Protein AF-A0A3G3GKX0-F1 (afdb_monomer_lite)

pLDDT: mean 89.14, std 11.7, range [47.88, 98.19]

Sequence (219 aa):
MKQIILSIFTILFITSCIGTKRFTGFVDPKFQYKQISQTRDNITIDLTGLENTNGTIKSTKVKSQFVPAILYWQWNNTIKCEVNPTIVGQSFEEYFLQYSDSLSVQDKLQGRKIELKVEKIPSSFVYTHRGNSIIFIIAYTVNELEAIFPQEQDIVVSYKLTQDGSVLKEGKLTASNKSQPLKNVWKSTKKFTWLYIDQFKQKNKTMTKEIVEKLITEI

Secondary structure (DSSP, 8-state):
-HHHHHHHHHHHGGG-S--HHHHHHHHHHHH--------BTTEEEE-TTS---SSSEEEEEEEEEEEE-SSEEEEEEEEEEEE-HHHHHHHHHHHHHHHHHHTTHHHHHTT-EEEEEEEE---EEEEEEEEEEEE-SS-EEEEEEEEEEEP---EEEEEEEEETTEEEEEEEEEE-----PEEPSSS-HHHHHHHHHHHHHHHHHHHHHHHHHHHHHH-

Radius of gyration: 23.39 Å; chains: 1; bounding box: 59×28×76 Å

Structure (mmCIF, N/CA/C/O backbone):
data_AF-A0A3G3GKX0-F1
#
_entry.id   AF-A0A3G3GKX0-F1
#
loop_
_atom_site.group_PDB
_atom_site.id
_atom_site.type_symbol
_atom_site.label_atom_id
_atom_site.label_alt_id
_atom_site.label_comp_id
_atom_site.label_asym_id
_atom_site.label_entity_id
_atom_site.label_seq_id
_atom_site.pdbx_PDB_ins_code
_atom_site.Cartn_x
_atom_site.Cartn_y
_atom_site.Cartn_z
_atom_site.occupancy
_atom_site.B_iso_or_equiv
_atom_site.auth_seq_id
_atom_site.auth_comp_id
_atom_site.auth_asym_id
_atom_site.auth_atom_id
_atom_site.pdbx_PDB_model_num
ATOM 1 N N . MET A 1 1 ? 35.529 11.719 -39.223 1.00 51.44 1 MET A N 1
ATOM 2 C CA . MET A 1 1 ? 34.307 10.887 -39.374 1.00 51.44 1 MET A CA 1
ATOM 3 C C . MET A 1 1 ? 34.234 9.704 -38.403 1.00 51.44 1 MET A C 1
ATOM 5 O O . MET A 1 1 ? 33.223 9.600 -37.727 1.00 51.44 1 MET A O 1
ATOM 9 N N . LYS A 1 2 ? 35.274 8.861 -38.247 1.00 53.78 2 LYS A N 1
ATOM 10 C CA . LYS A 1 2 ? 35.254 7.721 -37.293 1.00 53.78 2 LYS A CA 1
ATOM 11 C C . LYS A 1 2 ? 34.955 8.103 -35.829 1.00 53.78 2 LYS A C 1
ATOM 13 O O . LYS A 1 2 ? 34.223 7.383 -35.165 1.00 53.78 2 LYS A O 1
ATOM 18 N N . GLN A 1 3 ? 35.455 9.244 -35.341 1.00 57.38 3 GLN A N 1
ATOM 19 C CA . GLN A 1 3 ? 35.204 9.687 -33.958 1.00 57.38 3 GLN A CA 1
ATOM 20 C C . GLN A 1 3 ? 33.768 10.186 -33.715 1.00 57.38 3 GLN A C 1
ATOM 22 O O . GLN A 1 3 ? 33.226 9.944 -32.647 1.00 57.38 3 GLN A O 1
ATOM 27 N N . ILE A 1 4 ? 33.116 10.792 -34.716 1.00 63.09 4 ILE A N 1
ATOM 28 C CA . ILE A 1 4 ? 31.717 11.252 -34.605 1.00 63.09 4 ILE A CA 1
ATOM 29 C C . ILE A 1 4 ? 30.762 10.049 -34.551 1.00 63.09 4 ILE A C 1
ATOM 31 O O . ILE A 1 4 ? 29.839 10.030 -33.743 1.00 63.09 4 ILE A O 1
ATOM 35 N N . ILE A 1 5 ? 31.026 9.012 -35.355 1.00 62.53 5 ILE A N 1
ATOM 36 C CA . ILE A 1 5 ? 30.260 7.756 -35.333 1.00 62.53 5 ILE A CA 1
ATOM 37 C C . ILE A 1 5 ? 30.415 7.056 -33.976 1.00 62.53 5 ILE A C 1
ATOM 39 O O . ILE A 1 5 ? 29.422 6.589 -33.424 1.00 62.53 5 ILE A O 1
ATOM 43 N N . LEU A 1 6 ? 31.630 7.047 -33.407 1.00 58.06 6 LEU A N 1
ATOM 44 C CA . LEU A 1 6 ? 31.885 6.484 -32.080 1.00 58.06 6 LEU A CA 1
ATOM 45 C C . LEU A 1 6 ? 31.079 7.224 -30.997 1.00 58.06 6 LEU A C 1
ATOM 47 O O . LEU A 1 6 ? 30.408 6.575 -30.206 1.00 58.06 6 LEU A O 1
ATOM 51 N N . SER A 1 7 ? 31.069 8.563 -31.005 1.00 60.62 7 SER A N 1
ATOM 52 C CA . SER A 1 7 ? 30.309 9.372 -30.039 1.00 60.62 7 SER A CA 1
ATOM 53 C C . SER A 1 7 ? 28.788 9.207 -30.162 1.00 60.62 7 SER A C 1
ATOM 55 O O . SER A 1 7 ? 28.099 9.170 -29.145 1.00 60.62 7 SER A O 1
ATOM 57 N N . ILE A 1 8 ? 28.254 9.065 -31.381 1.00 58.88 8 ILE A N 1
ATOM 58 C CA . ILE A 1 8 ? 26.818 8.824 -31.616 1.00 58.88 8 ILE A CA 1
ATOM 59 C C . ILE A 1 8 ? 26.406 7.432 -31.112 1.00 58.88 8 ILE A C 1
ATOM 61 O O . ILE A 1 8 ? 25.350 7.293 -30.493 1.00 58.88 8 ILE A O 1
ATOM 65 N N . PHE A 1 9 ? 27.254 6.415 -31.306 1.00 56.84 9 PHE A N 1
ATOM 66 C CA . PHE A 1 9 ? 26.997 5.061 -30.810 1.00 56.84 9 PHE A CA 1
ATOM 67 C C . PHE A 1 9 ? 26.959 5.019 -29.275 1.00 56.84 9 PHE A C 1
ATOM 69 O O . PHE A 1 9 ? 26.069 4.393 -28.704 1.00 56.84 9 PHE A O 1
ATOM 76 N N . THR A 1 10 ? 27.848 5.750 -28.589 1.00 57.50 10 THR A N 1
ATOM 77 C CA . THR A 1 10 ? 27.860 5.799 -27.117 1.00 57.50 10 THR A CA 1
ATOM 78 C C . THR A 1 10 ? 26.615 6.469 -26.534 1.00 57.50 10 THR A C 1
ATOM 80 O O . THR A 1 10 ? 26.143 6.034 -25.490 1.00 57.50 10 THR A O 1
ATOM 83 N N . ILE A 1 11 ? 26.046 7.486 -27.199 1.00 56.78 11 ILE A N 1
ATOM 84 C CA . ILE A 1 11 ? 24.842 8.202 -26.725 1.00 56.78 11 ILE A CA 1
ATOM 85 C C . ILE A 1 11 ? 23.577 7.339 -26.865 1.00 56.78 11 ILE A C 1
ATOM 87 O O . ILE A 1 11 ? 22.701 7.387 -25.999 1.00 56.78 11 ILE A O 1
ATOM 91 N N . LEU A 1 12 ? 23.493 6.498 -27.902 1.00 52.62 12 LEU A N 1
ATOM 92 C CA . LEU A 1 12 ? 22.341 5.615 -28.126 1.00 52.62 12 LEU A CA 1
ATOM 93 C C . LEU A 1 12 ? 22.180 4.556 -27.018 1.00 52.62 12 LEU A C 1
ATOM 95 O O . LEU A 1 12 ? 21.050 4.229 -26.649 1.00 52.62 12 LEU A O 1
ATOM 99 N N . PHE A 1 13 ? 23.276 4.094 -26.404 1.00 49.75 13 PHE A N 1
ATOM 100 C CA . PHE A 1 13 ? 23.229 3.086 -25.334 1.00 49.75 13 PHE A CA 1
ATOM 101 C C . PHE A 1 13 ? 22.842 3.618 -23.943 1.00 49.75 13 PHE A C 1
ATOM 103 O O . PHE A 1 13 ? 22.533 2.817 -23.062 1.00 49.75 13 PHE A O 1
ATOM 110 N N . ILE A 1 14 ? 22.790 4.939 -23.721 1.00 47.88 14 ILE A N 1
ATOM 111 C CA . ILE A 1 14 ? 22.466 5.526 -22.398 1.00 47.88 14 ILE A CA 1
ATOM 112 C C . ILE A 1 14 ? 20.942 5.649 -22.181 1.00 47.88 14 ILE A C 1
ATOM 114 O O . ILE A 1 14 ? 20.476 6.055 -21.118 1.00 47.88 14 ILE A O 1
ATOM 118 N N . THR A 1 15 ? 20.121 5.295 -23.173 1.00 49.72 15 THR A N 1
ATOM 119 C CA . THR A 1 15 ? 18.675 5.579 -23.144 1.00 49.72 15 THR A CA 1
ATOM 120 C C . THR A 1 15 ? 17.801 4.516 -22.468 1.00 49.72 15 THR A C 1
ATOM 122 O O . THR A 1 15 ? 16.594 4.729 -22.349 1.00 49.72 15 THR A O 1
ATOM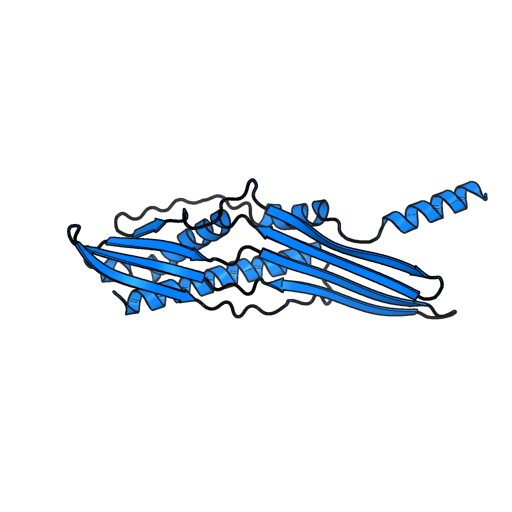 125 N N . SER A 1 16 ? 18.338 3.391 -21.991 1.00 53.66 16 SER A N 1
ATOM 126 C CA . SER A 1 16 ? 17.499 2.231 -21.656 1.00 53.66 16 SER A CA 1
ATOM 127 C C . SER A 1 16 ? 17.394 1.924 -20.154 1.00 53.66 16 SER A C 1
ATOM 129 O O . SER A 1 16 ? 18.379 1.805 -19.434 1.00 53.66 16 SER A O 1
ATOM 131 N N . CYS A 1 17 ? 16.148 1.726 -19.715 1.00 66.62 17 CYS A N 1
ATOM 132 C CA . CYS A 1 17 ? 15.668 1.402 -18.366 1.00 66.62 17 CYS A CA 1
ATOM 133 C C . CYS A 1 17 ? 15.479 2.580 -17.398 1.00 66.62 17 CYS A C 1
ATOM 135 O O . CYS A 1 17 ? 16.365 3.382 -17.104 1.00 66.62 17 CYS A O 1
ATOM 137 N N . ILE A 1 18 ? 14.276 2.635 -16.822 1.00 82.31 18 ILE A N 1
ATOM 138 C CA . ILE A 1 18 ? 13.962 3.536 -15.720 1.00 82.31 18 ILE A CA 1
ATOM 139 C C . ILE A 1 18 ? 14.805 3.178 -14.489 1.00 82.31 18 ILE A C 1
ATOM 141 O O . ILE A 1 18 ? 14.750 2.063 -13.980 1.00 82.31 18 ILE A O 1
ATOM 145 N N . GLY A 1 19 ? 15.616 4.122 -14.014 1.00 87.25 19 GLY A N 1
ATOM 146 C CA . GLY A 1 19 ? 16.379 3.959 -12.776 1.00 87.25 19 GLY A CA 1
ATOM 147 C C . GLY A 1 19 ? 15.520 4.179 -11.528 1.00 87.25 19 GLY A C 1
ATOM 148 O O . GLY A 1 19 ? 14.505 4.875 -11.579 1.00 87.25 19 GLY A O 1
ATOM 149 N N . THR A 1 20 ? 15.971 3.664 -10.382 1.00 91.56 20 THR A N 1
ATOM 150 C CA . THR A 1 20 ? 15.281 3.803 -9.084 1.00 91.56 20 THR A CA 1
ATOM 151 C C . THR A 1 20 ? 15.027 5.259 -8.701 1.00 91.56 20 THR A C 1
ATOM 153 O O . THR A 1 20 ? 13.922 5.581 -8.291 1.00 91.56 20 THR A O 1
ATOM 156 N N . LYS A 1 21 ? 15.994 6.166 -8.916 1.00 90.69 21 LYS A N 1
ATOM 157 C CA . LYS A 1 21 ? 15.827 7.611 -8.650 1.00 90.69 21 LYS A CA 1
ATOM 158 C C . LYS A 1 21 ? 14.677 8.223 -9.455 1.00 90.69 21 LYS A C 1
ATOM 160 O O . LYS A 1 21 ? 13.853 8.950 -8.910 1.00 90.69 21 LYS A O 1
ATOM 165 N N . ARG A 1 22 ? 14.606 7.906 -10.753 1.00 91.19 22 ARG A N 1
ATOM 166 C CA . ARG A 1 22 ? 13.544 8.398 -11.641 1.00 91.19 22 ARG A CA 1
ATOM 167 C C . ARG A 1 22 ? 12.193 7.799 -11.260 1.00 91.19 22 ARG A C 1
ATOM 169 O O . ARG A 1 22 ? 11.203 8.520 -11.267 1.00 91.19 22 ARG A O 1
ATOM 176 N N . PHE A 1 23 ? 12.170 6.516 -10.896 1.00 92.62 23 PHE A N 1
ATOM 177 C CA . PHE A 1 23 ? 10.967 5.845 -10.411 1.00 92.62 23 PHE A CA 1
ATOM 178 C C . PHE A 1 23 ? 10.459 6.471 -9.104 1.00 92.62 23 PHE A C 1
ATOM 180 O O . PHE A 1 23 ? 9.306 6.885 -9.051 1.00 92.62 23 PHE A O 1
ATOM 187 N N . THR A 1 24 ? 11.324 6.671 -8.101 1.00 93.25 24 THR A N 1
ATOM 188 C CA . THR A 1 24 ? 10.978 7.391 -6.862 1.00 93.25 24 THR A CA 1
ATOM 189 C C . THR A 1 24 ? 10.414 8.777 -7.162 1.00 93.25 24 THR A C 1
ATOM 191 O O . THR A 1 24 ? 9.376 9.127 -6.620 1.00 93.25 24 THR A O 1
ATOM 194 N N . GLY A 1 25 ? 11.013 9.535 -8.089 1.00 92.19 25 GLY A N 1
ATOM 195 C CA . GLY A 1 25 ? 10.498 10.851 -8.488 1.00 92.19 25 GLY A CA 1
ATOM 196 C C . GLY A 1 25 ? 9.098 10.832 -9.120 1.00 92.19 25 GLY A C 1
ATOM 197 O O . GLY A 1 25 ? 8.441 11.868 -9.187 1.00 92.19 25 GLY A O 1
ATOM 198 N N . PHE A 1 26 ? 8.611 9.677 -9.589 1.00 92.06 26 PHE A N 1
ATOM 199 C CA . PHE A 1 26 ? 7.227 9.522 -10.047 1.00 92.06 26 PHE A CA 1
ATOM 200 C C . PHE A 1 26 ? 6.271 9.188 -8.906 1.00 92.06 26 PHE A C 1
ATOM 202 O O . PHE A 1 26 ? 5.126 9.640 -8.933 1.00 92.06 26 PHE A O 1
ATOM 209 N N . VAL A 1 27 ? 6.729 8.386 -7.945 1.00 94.19 27 VAL A N 1
ATOM 210 C CA . VAL A 1 27 ? 5.919 7.880 -6.833 1.00 94.19 27 VAL A CA 1
ATOM 211 C C . VAL A 1 27 ? 5.783 8.935 -5.736 1.00 94.19 27 VAL A C 1
ATOM 213 O O . VAL A 1 27 ? 4.675 9.183 -5.273 1.00 94.19 27 VAL A O 1
ATOM 216 N N . ASP A 1 28 ? 6.880 9.600 -5.373 1.00 93.12 28 ASP A N 1
ATOM 217 C CA . ASP A 1 28 ? 6.962 10.506 -4.222 1.00 93.12 28 ASP A CA 1
ATOM 218 C C . ASP A 1 28 ? 5.893 11.603 -4.201 1.00 93.12 28 ASP A C 1
ATOM 220 O O . ASP A 1 28 ? 5.113 11.652 -3.245 1.00 93.12 28 ASP A O 1
ATOM 224 N N . PRO A 1 29 ? 5.687 12.367 -5.290 1.00 91.75 29 PRO A N 1
ATOM 225 C CA . PRO A 1 29 ? 4.675 13.420 -5.302 1.00 91.75 29 PRO A CA 1
ATOM 226 C C . PRO A 1 29 ? 3.240 12.908 -5.118 1.00 91.75 29 PRO A C 1
ATOM 228 O O . PRO A 1 29 ? 2.354 13.675 -4.759 1.00 91.75 29 PRO A O 1
ATOM 231 N N . LYS A 1 30 ? 2.976 11.620 -5.382 1.00 91.56 30 LYS A N 1
ATOM 232 C CA . LYS A 1 30 ? 1.640 11.030 -5.221 1.00 91.56 30 LYS A CA 1
ATOM 233 C C . LYS A 1 30 ? 1.359 10.595 -3.783 1.00 91.56 30 LYS A C 1
ATOM 235 O O . LYS A 1 30 ? 0.195 10.344 -3.480 1.00 91.56 30 LYS A O 1
ATOM 240 N N . PHE A 1 31 ? 2.361 10.528 -2.908 1.00 88.19 31 PHE A N 1
ATOM 241 C CA . PHE A 1 31 ? 2.202 10.196 -1.484 1.00 88.19 31 PHE A CA 1
ATOM 242 C C . PHE A 1 31 ? 2.430 11.383 -0.543 1.00 88.19 31 PHE A C 1
ATOM 244 O O . PHE A 1 31 ? 2.134 11.272 0.641 1.00 88.19 31 PHE A O 1
ATOM 251 N N . GLN A 1 32 ? 2.871 12.532 -1.059 1.00 79.00 32 GLN A N 1
ATOM 252 C CA . GLN A 1 32 ? 2.876 13.785 -0.307 1.00 79.00 32 GLN A CA 1
ATOM 253 C C . GLN A 1 32 ? 1.441 14.316 -0.171 1.00 79.00 32 GLN A C 1
ATOM 255 O O . GLN A 1 32 ? 0.953 15.065 -1.015 1.00 79.00 32 GLN A O 1
ATOM 260 N N . TYR A 1 33 ? 0.730 13.873 0.865 1.00 65.75 33 TYR A N 1
ATOM 261 C CA . TYR A 1 33 ? -0.585 14.398 1.225 1.00 65.75 33 TYR A CA 1
ATOM 262 C C . TYR A 1 33 ? -0.462 15.338 2.425 1.00 65.75 33 TYR A C 1
ATOM 264 O O . TYR A 1 33 ? 0.341 15.104 3.328 1.00 65.75 33 TYR A O 1
ATOM 272 N N . LYS A 1 34 ? -1.249 16.417 2.432 1.00 58.69 34 LYS A N 1
ATOM 273 C CA . LYS A 1 34 ? -1.326 17.332 3.571 1.00 58.69 34 LYS A CA 1
ATOM 274 C C . LYS A 1 34 ? -2.310 16.738 4.574 1.00 58.69 34 LYS A C 1
ATOM 276 O O . LYS A 1 34 ? -3.499 16.660 4.286 1.00 58.69 34 LYS A O 1
ATOM 281 N N . GLN A 1 35 ? -1.795 16.291 5.713 1.00 61.94 35 GLN A N 1
ATOM 282 C CA . GLN A 1 35 ? -2.589 15.656 6.758 1.00 61.94 35 GLN A CA 1
ATOM 283 C C . GLN A 1 35 ? -3.636 16.632 7.312 1.00 61.94 35 GLN A C 1
ATOM 285 O O . GLN A 1 35 ? -3.315 17.776 7.644 1.00 61.94 35 GLN A O 1
ATOM 290 N N . ILE A 1 36 ? -4.876 16.163 7.439 1.00 59.84 36 ILE A N 1
ATOM 291 C CA . ILE A 1 36 ? -5.902 16.798 8.264 1.00 59.84 36 ILE A CA 1
ATOM 292 C C . ILE A 1 36 ? -6.051 15.883 9.474 1.00 59.84 36 ILE A C 1
ATOM 294 O O . ILE A 1 36 ? -6.613 14.799 9.365 1.00 59.84 36 ILE A O 1
ATOM 298 N N . SER A 1 37 ? -5.472 16.274 10.609 1.00 58.09 37 SER A N 1
ATOM 299 C CA . SER A 1 37 ? -5.660 15.519 11.847 1.00 58.09 37 SER A CA 1
ATOM 300 C C . SER A 1 37 ? -7.084 15.754 12.338 1.00 58.09 37 SER A C 1
ATOM 302 O O . SER A 1 37 ? -7.442 16.880 12.685 1.00 58.09 37 SER A O 1
ATOM 304 N N . GLN A 1 38 ? -7.905 14.709 12.313 1.00 67.00 38 GLN A N 1
ATOM 305 C CA . GLN A 1 38 ? -9.197 14.689 12.981 1.00 67.00 38 GLN A CA 1
ATOM 306 C C . GLN A 1 38 ? -9.059 13.776 14.192 1.00 67.00 38 GLN A C 1
ATOM 308 O O . GLN A 1 38 ? -8.827 12.584 14.048 1.00 67.00 38 GLN A O 1
ATOM 313 N N . THR A 1 39 ? -9.178 14.333 15.390 1.00 71.19 39 THR A N 1
ATOM 314 C CA . THR A 1 39 ? -9.174 13.554 16.630 1.00 71.19 39 THR A CA 1
ATOM 315 C C . THR A 1 39 ? -10.607 13.356 17.112 1.00 71.19 39 THR A C 1
ATOM 317 O O . THR A 1 39 ? -11.432 14.265 17.009 1.00 71.19 39 THR A O 1
ATOM 320 N N . ARG A 1 40 ? -10.914 12.172 17.648 1.00 78.38 40 ARG A N 1
ATOM 321 C CA . ARG A 1 40 ? -12.206 11.850 18.268 1.00 78.38 40 ARG A CA 1
ATOM 322 C C . ARG A 1 40 ? -11.954 11.318 19.675 1.00 78.38 40 ARG A C 1
ATOM 324 O O . ARG A 1 40 ? -11.147 10.413 19.843 1.00 78.38 40 ARG A O 1
ATOM 331 N N . ASP A 1 41 ? -12.688 11.816 20.664 1.00 79.75 41 ASP A N 1
ATOM 332 C CA . ASP A 1 41 ? -12.433 11.486 22.078 1.00 79.75 41 ASP A CA 1
ATOM 333 C C . ASP A 1 41 ? -12.653 10.000 22.427 1.00 79.75 41 ASP A C 1
ATOM 335 O O . ASP A 1 41 ? -12.086 9.493 23.396 1.00 79.75 41 ASP A O 1
ATOM 339 N N . ASN A 1 42 ? -13.449 9.285 21.621 1.00 87.56 42 ASN A N 1
ATOM 340 C CA . ASN A 1 42 ? -13.835 7.891 21.867 1.00 87.56 42 ASN A CA 1
ATOM 341 C C . ASN A 1 42 ? -13.159 6.877 20.929 1.00 87.56 42 ASN A C 1
ATOM 343 O O . ASN A 1 42 ? -13.396 5.680 21.080 1.00 87.56 42 ASN A O 1
ATOM 347 N N . ILE A 1 43 ? -12.350 7.326 19.963 1.00 92.44 43 ILE A N 1
ATOM 348 C CA . ILE A 1 43 ? -11.669 6.458 18.992 1.00 92.44 43 ILE A CA 1
ATOM 349 C C . ILE A 1 43 ? -10.194 6.840 18.965 1.00 92.44 43 ILE A C 1
ATOM 351 O O . ILE A 1 43 ? -9.844 7.957 18.597 1.00 92.44 43 ILE A O 1
ATOM 355 N N . THR A 1 44 ? -9.323 5.905 19.323 1.00 93.19 44 THR A N 1
ATOM 356 C CA . THR A 1 44 ? -7.870 6.090 19.267 1.00 93.19 44 THR A CA 1
ATOM 357 C C . THR A 1 44 ? -7.263 5.080 18.307 1.00 93.19 44 THR A C 1
ATOM 359 O O . THR A 1 44 ? -7.565 3.892 18.395 1.00 93.19 44 THR A O 1
ATOM 362 N N . ILE A 1 45 ? -6.411 5.544 17.391 1.00 94.12 45 ILE A N 1
ATOM 363 C CA . ILE A 1 45 ? -5.734 4.692 16.411 1.00 94.12 45 ILE A CA 1
ATOM 364 C C . ILE A 1 45 ? -4.227 4.757 16.650 1.00 94.12 45 ILE A C 1
ATOM 366 O O . ILE A 1 45 ? -3.593 5.797 16.508 1.00 94.12 45 ILE A O 1
ATOM 370 N N . ASP A 1 46 ? -3.660 3.620 17.028 1.00 93.56 46 ASP A N 1
ATOM 371 C CA . ASP A 1 46 ? -2.243 3.403 17.254 1.00 93.56 46 ASP A CA 1
ATOM 372 C C . ASP A 1 46 ? -1.576 2.853 15.984 1.00 93.56 46 ASP A C 1
ATOM 374 O O . ASP A 1 46 ? -1.878 1.752 15.504 1.00 93.56 46 ASP A O 1
ATOM 378 N N . LEU A 1 47 ? -0.635 3.636 15.456 1.00 92.50 47 LEU A N 1
ATOM 379 C CA . LEU A 1 47 ? 0.195 3.292 14.302 1.00 92.50 47 LEU A CA 1
ATOM 380 C C . LEU A 1 47 ? 1.609 2.835 14.699 1.00 92.50 47 LEU A C 1
ATOM 382 O O . LEU A 1 47 ? 2.401 2.504 13.822 1.00 92.50 47 LEU A O 1
ATOM 386 N N . THR A 1 48 ? 1.950 2.782 15.992 1.00 89.62 48 THR A N 1
ATOM 387 C CA . THR A 1 48 ? 3.295 2.394 16.469 1.00 89.62 48 THR A CA 1
ATOM 388 C C . THR A 1 48 ? 3.659 0.943 16.153 1.00 89.62 48 THR A C 1
ATOM 390 O O . THR A 1 48 ? 4.833 0.584 16.170 1.00 89.62 48 THR A O 1
ATOM 393 N N . GLY A 1 49 ? 2.666 0.105 15.834 1.00 83.12 49 GLY A N 1
ATOM 394 C CA . GLY A 1 49 ? 2.876 -1.254 15.335 1.00 83.12 49 GLY A CA 1
ATOM 395 C C . GLY A 1 49 ? 3.473 -1.322 13.926 1.00 83.12 49 GLY A C 1
ATOM 396 O O . GLY A 1 49 ? 3.910 -2.394 13.509 1.00 83.12 49 GLY A O 1
ATOM 397 N N . LEU A 1 50 ? 3.503 -0.205 13.196 1.00 89.81 50 LEU A N 1
ATOM 398 C CA . LEU A 1 50 ? 4.040 -0.124 11.845 1.00 89.81 50 LEU A CA 1
ATOM 399 C C . LEU A 1 50 ? 5.526 0.253 11.863 1.00 89.81 50 LEU A C 1
ATOM 401 O O . LEU A 1 50 ? 5.956 1.143 12.595 1.00 89.81 50 LEU A O 1
ATOM 405 N N . GLU A 1 51 ? 6.318 -0.408 11.018 1.00 85.62 51 GLU A N 1
ATOM 406 C CA . GLU A 1 51 ? 7.740 -0.095 10.874 1.00 85.62 51 GLU A CA 1
ATOM 407 C C . GLU A 1 51 ? 7.911 1.318 10.302 1.00 85.62 51 GLU A C 1
ATOM 409 O O . GLU A 1 51 ? 7.523 1.596 9.165 1.00 85.62 51 GLU A O 1
ATOM 414 N N . ASN A 1 52 ? 8.500 2.219 11.086 1.00 79.88 52 ASN A N 1
ATOM 415 C CA . ASN A 1 52 ? 8.783 3.570 10.628 1.00 79.88 52 ASN A CA 1
ATOM 416 C C . ASN A 1 52 ? 10.134 3.611 9.905 1.00 79.88 52 ASN A C 1
ATOM 418 O O . ASN A 1 52 ? 11.195 3.496 10.518 1.00 79.88 52 ASN A O 1
ATOM 422 N N . THR A 1 53 ? 10.097 3.788 8.588 1.00 79.19 53 THR A N 1
ATOM 423 C CA . THR A 1 53 ? 11.301 3.877 7.757 1.00 79.19 53 THR A CA 1
ATOM 424 C C . THR A 1 53 ? 11.747 5.325 7.564 1.00 79.19 53 THR A C 1
ATOM 426 O O . THR A 1 53 ? 10.923 6.210 7.347 1.00 79.19 53 THR A O 1
ATOM 429 N N . ASN A 1 54 ? 13.059 5.578 7.529 1.00 74.25 54 ASN A N 1
ATOM 430 C CA . ASN A 1 54 ? 13.586 6.902 7.185 1.00 74.25 54 ASN A CA 1
ATOM 431 C C . ASN A 1 54 ? 13.215 7.283 5.737 1.00 74.25 54 ASN A C 1
ATOM 433 O O . ASN A 1 54 ? 13.697 6.666 4.785 1.00 74.25 54 ASN A O 1
ATOM 437 N N . GLY A 1 55 ? 12.390 8.323 5.582 1.00 80.81 55 GLY A N 1
ATOM 438 C CA . GLY A 1 55 ? 11.915 8.840 4.293 1.00 80.81 55 GLY A CA 1
ATOM 439 C C . GLY A 1 55 ? 10.505 8.373 3.909 1.00 80.81 55 GLY A C 1
ATOM 440 O O . GLY A 1 55 ? 9.959 7.438 4.489 1.00 80.81 55 GLY A O 1
ATOM 441 N N . THR A 1 56 ? 9.908 9.054 2.927 1.00 86.12 56 THR A N 1
ATOM 442 C CA . THR A 1 56 ? 8.538 8.798 2.441 1.00 86.12 56 THR A CA 1
ATOM 443 C C . THR A 1 56 ? 8.472 7.544 1.578 1.00 86.12 56 THR A C 1
ATOM 445 O O . THR A 1 56 ? 7.603 6.700 1.788 1.00 86.12 56 THR A O 1
ATOM 448 N N . ILE A 1 57 ? 9.394 7.406 0.620 1.00 91.94 57 ILE A N 1
ATOM 449 C CA . ILE A 1 57 ? 9.459 6.288 -0.326 1.00 91.94 57 ILE A CA 1
ATOM 450 C C . ILE A 1 57 ? 10.902 5.854 -0.548 1.00 91.94 57 ILE A C 1
ATOM 452 O O . ILE A 1 57 ? 11.804 6.670 -0.747 1.00 91.94 57 ILE A O 1
ATOM 456 N N . LYS A 1 58 ? 11.099 4.541 -0.630 1.00 92.75 58 LYS A N 1
ATOM 457 C CA . LYS A 1 58 ? 12.356 3.889 -0.971 1.00 92.75 58 LYS A CA 1
ATOM 458 C C . LYS A 1 58 ? 12.145 2.975 -2.177 1.00 92.75 58 LYS A C 1
ATOM 460 O O . LYS A 1 58 ? 11.394 2.009 -2.117 1.00 92.75 58 LYS A O 1
ATOM 465 N N . SER A 1 59 ? 12.841 3.259 -3.277 1.00 94.31 59 SER A N 1
ATOM 466 C CA . SER A 1 59 ? 12.868 2.369 -4.446 1.00 94.31 59 SER A CA 1
ATOM 467 C C . SER A 1 59 ? 14.180 1.597 -4.489 1.00 94.31 59 SER A C 1
ATOM 469 O O . SER A 1 59 ? 15.253 2.197 -4.595 1.00 94.31 59 SER A O 1
ATOM 471 N N . THR A 1 60 ? 14.107 0.271 -4.461 1.00 94.38 60 THR A N 1
ATOM 472 C CA . THR A 1 60 ? 15.259 -0.630 -4.553 1.00 94.38 60 THR A CA 1
ATOM 473 C C . THR A 1 60 ? 15.231 -1.408 -5.863 1.00 94.38 60 THR A C 1
ATOM 475 O O . THR A 1 60 ? 14.189 -1.837 -6.357 1.00 94.38 60 THR A O 1
ATOM 478 N N . LYS A 1 61 ? 16.404 -1.559 -6.478 1.00 94.81 61 LYS A N 1
ATOM 479 C CA . LYS A 1 61 ? 16.566 -2.346 -7.699 1.00 94.81 61 LYS A CA 1
ATOM 480 C C . LYS A 1 61 ? 16.652 -3.819 -7.306 1.00 94.81 61 LYS A C 1
ATOM 482 O O . LYS A 1 61 ? 17.574 -4.195 -6.593 1.00 94.81 61 LYS A O 1
ATOM 487 N N . VAL A 1 62 ? 15.716 -4.631 -7.790 1.00 94.62 62 VAL A N 1
ATOM 488 C CA . VAL A 1 62 ? 15.688 -6.084 -7.555 1.00 94.62 62 VAL A CA 1
ATOM 489 C C . VAL A 1 62 ? 16.427 -6.815 -8.671 1.00 94.62 62 VAL A C 1
ATOM 491 O O . VAL A 1 62 ? 17.236 -7.700 -8.416 1.00 94.62 62 VAL A O 1
ATOM 494 N N . LYS A 1 63 ? 16.174 -6.426 -9.925 1.00 90.56 63 LYS A N 1
ATOM 495 C CA . LYS A 1 63 ? 16.822 -7.003 -11.106 1.00 90.56 63 LYS A CA 1
ATOM 496 C C . LYS A 1 63 ? 17.054 -5.922 -12.150 1.00 90.56 63 LYS A C 1
ATOM 498 O O . LYS A 1 63 ? 16.223 -5.040 -12.319 1.00 90.56 63 LYS A O 1
ATOM 503 N N . SER A 1 64 ? 18.200 -5.958 -12.819 1.00 91.44 64 SER A N 1
ATOM 504 C CA . SER A 1 64 ? 18.555 -5.016 -13.883 1.00 91.44 64 SER A CA 1
ATOM 505 C C . SER A 1 64 ? 19.536 -5.703 -14.812 1.00 91.44 64 SER A C 1
ATOM 507 O O . SER A 1 64 ? 20.704 -5.859 -14.473 1.00 91.44 64 SER A O 1
ATOM 509 N N . GLN A 1 65 ? 19.056 -6.121 -15.969 1.00 89.94 65 GLN A N 1
ATOM 510 C CA . GLN A 1 65 ? 19.834 -6.841 -16.961 1.00 89.94 65 GLN A CA 1
ATOM 511 C C . GLN A 1 65 ? 19.490 -6.304 -18.345 1.00 89.94 65 GLN A C 1
ATOM 513 O O . GLN A 1 65 ? 18.315 -6.119 -18.660 1.00 89.94 65 GLN A O 1
ATOM 518 N N . PHE A 1 66 ? 20.517 -6.091 -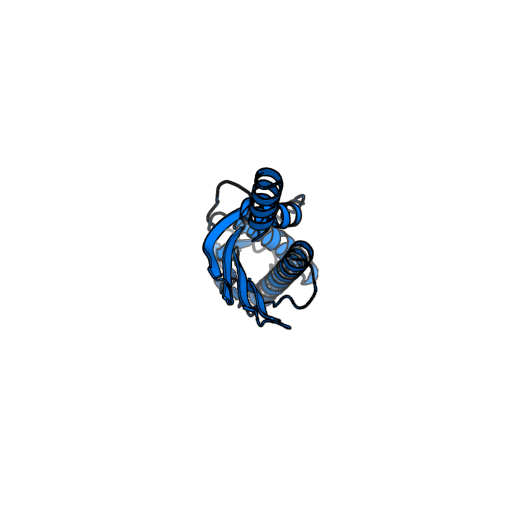19.162 1.00 90.38 66 PHE A N 1
ATOM 519 C CA . PHE A 1 66 ? 20.386 -5.766 -20.574 1.00 90.38 66 PHE A CA 1
ATOM 520 C C . PHE A 1 66 ? 21.419 -6.576 -21.356 1.00 90.38 66 PHE A C 1
ATOM 522 O O . PHE A 1 66 ? 22.603 -6.539 -21.030 1.00 90.38 66 PHE A O 1
ATOM 529 N N . VAL A 1 67 ? 20.964 -7.342 -22.344 1.00 90.25 67 VAL A N 1
ATOM 530 C CA . VAL A 1 67 ? 21.799 -8.180 -23.211 1.00 90.25 67 VAL A C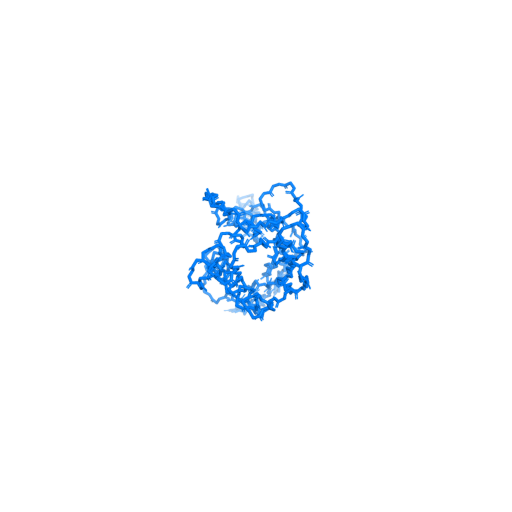A 1
ATOM 531 C C . VAL A 1 67 ? 21.613 -7.688 -24.644 1.00 90.25 67 VAL A C 1
ATOM 533 O O . VAL A 1 67 ? 20.605 -8.031 -25.261 1.00 90.25 67 VAL A O 1
ATOM 536 N N . PRO A 1 68 ? 22.536 -6.866 -25.170 1.00 87.00 68 PRO A N 1
ATOM 537 C CA . PRO A 1 68 ? 22.482 -6.391 -26.546 1.00 87.00 68 PRO A CA 1
ATOM 538 C C . PRO A 1 68 ? 23.295 -7.309 -27.473 1.00 87.00 68 PRO A C 1
ATOM 540 O O . PRO A 1 68 ? 24.477 -7.065 -27.706 1.00 87.00 68 PRO A O 1
ATOM 543 N N . ALA A 1 69 ? 22.690 -8.372 -28.010 1.00 88.88 69 ALA A N 1
ATOM 544 C CA . ALA A 1 69 ? 23.292 -9.152 -29.097 1.00 88.88 69 ALA A CA 1
ATOM 545 C C . ALA A 1 69 ? 22.859 -8.606 -30.470 1.00 88.88 69 ALA A C 1
ATOM 547 O O . ALA A 1 69 ? 21.848 -7.920 -30.587 1.00 88.88 69 ALA A O 1
ATOM 548 N N . ILE A 1 70 ? 23.605 -8.918 -31.534 1.00 86.81 70 ILE A N 1
ATOM 549 C CA . ILE A 1 70 ? 23.379 -8.344 -32.878 1.00 86.81 70 ILE A CA 1
ATOM 550 C C . ILE A 1 70 ? 21.947 -8.593 -33.379 1.00 86.81 70 ILE A C 1
ATOM 552 O O . ILE A 1 70 ? 21.307 -7.678 -33.884 1.00 86.81 70 ILE A O 1
ATOM 556 N N . LEU A 1 71 ? 21.439 -9.816 -33.204 1.00 91.62 71 LEU A N 1
ATOM 557 C CA . LEU A 1 71 ? 20.105 -10.225 -33.663 1.00 91.62 71 LEU A CA 1
ATOM 558 C C . LEU A 1 71 ? 19.105 -10.432 -32.515 1.00 91.62 71 LEU A C 1
ATOM 560 O O . LEU A 1 71 ? 17.970 -10.845 -32.747 1.00 91.62 71 LEU A O 1
ATOM 564 N N . TYR A 1 72 ? 19.522 -10.185 -31.272 1.00 91.62 72 TYR A N 1
ATOM 565 C CA . TYR A 1 72 ? 18.718 -10.490 -30.092 1.00 91.62 72 TYR A CA 1
ATOM 566 C C . TYR A 1 72 ? 18.995 -9.518 -28.956 1.00 91.62 72 TYR A C 1
ATOM 568 O O . TYR A 1 72 ? 20.100 -9.476 -28.416 1.00 91.62 72 TYR A O 1
ATOM 576 N N . TRP A 1 73 ? 17.984 -8.754 -28.560 1.00 92.62 73 TRP A N 1
ATOM 577 C CA . TRP A 1 73 ? 18.054 -7.884 -27.392 1.00 92.62 73 TRP A CA 1
ATOM 578 C C . TRP A 1 73 ? 17.172 -8.439 -26.292 1.00 92.62 73 TRP A C 1
ATOM 580 O O . TRP A 1 73 ? 16.047 -8.849 -26.547 1.00 92.62 73 TRP A O 1
ATOM 590 N N . GLN A 1 74 ? 17.653 -8.410 -25.057 1.00 92.81 74 GLN A N 1
ATOM 591 C CA . GLN A 1 74 ? 16.853 -8.768 -23.891 1.00 92.81 74 GLN A CA 1
ATOM 592 C C . GLN A 1 74 ? 17.035 -7.733 -22.798 1.00 92.81 74 GLN A C 1
ATOM 594 O O . GLN A 1 74 ? 18.158 -7.326 -22.507 1.00 92.81 74 GLN A O 1
ATOM 599 N N . TRP A 1 75 ? 15.942 -7.350 -22.149 1.00 93.19 75 TRP A N 1
ATOM 600 C CA . TRP A 1 75 ? 15.972 -6.476 -20.984 1.00 93.19 75 TRP A CA 1
ATOM 601 C C . TRP A 1 75 ? 15.116 -7.035 -19.857 1.00 93.19 75 TRP A C 1
ATOM 603 O O . TRP A 1 75 ? 14.109 -7.716 -20.063 1.00 93.19 75 TRP A O 1
ATOM 613 N N . ASN A 1 76 ? 15.536 -6.750 -18.631 1.00 94.19 76 ASN A N 1
ATOM 614 C CA . ASN A 1 76 ? 14.777 -7.038 -17.428 1.00 94.19 76 ASN A CA 1
ATOM 615 C C . ASN A 1 76 ? 15.140 -6.021 -16.348 1.00 94.19 76 ASN A C 1
ATOM 617 O O . ASN A 1 76 ? 16.258 -6.029 -15.837 1.00 94.19 76 ASN A O 1
ATOM 621 N N . ASN A 1 77 ? 14.192 -5.161 -16.006 1.00 94.12 77 ASN A N 1
ATOM 622 C CA . ASN A 1 77 ? 14.313 -4.162 -14.964 1.00 94.12 77 ASN A CA 1
ATOM 623 C C . ASN A 1 77 ? 13.157 -4.320 -13.973 1.00 94.12 77 ASN A C 1
ATOM 625 O O . ASN A 1 77 ? 11.999 -4.065 -14.304 1.00 94.12 77 ASN A O 1
ATOM 629 N N . THR A 1 78 ? 13.479 -4.721 -12.751 1.00 96.25 78 THR A N 1
ATOM 630 C CA . THR A 1 78 ? 12.531 -4.885 -11.652 1.00 96.25 78 THR A CA 1
ATOM 631 C C . THR A 1 78 ? 12.919 -3.953 -10.515 1.00 96.25 78 THR A C 1
ATOM 633 O O . THR A 1 78 ? 14.050 -3.991 -10.019 1.00 96.25 78 THR A O 1
ATOM 636 N N . ILE A 1 79 ? 11.967 -3.131 -10.084 1.00 96.56 79 ILE A N 1
ATOM 637 C CA . ILE A 1 79 ? 12.114 -2.154 -9.007 1.00 96.56 79 ILE A CA 1
ATOM 638 C C . ILE A 1 79 ? 11.064 -2.461 -7.942 1.00 96.56 79 ILE A C 1
ATOM 640 O O . ILE A 1 79 ? 9.870 -2.447 -8.230 1.00 96.56 79 ILE A O 1
ATOM 644 N N . LYS A 1 80 ? 11.502 -2.708 -6.708 1.00 97.19 80 LYS A N 1
ATOM 645 C CA . LYS A 1 80 ? 10.620 -2.754 -5.541 1.00 97.19 80 LYS A CA 1
ATOM 646 C C . LYS A 1 80 ? 10.481 -1.337 -5.000 1.00 97.19 80 LYS A C 1
ATOM 648 O O . LYS A 1 80 ? 11.481 -0.665 -4.760 1.00 97.19 80 LYS A O 1
ATOM 653 N N . CYS A 1 81 ? 9.250 -0.889 -4.830 1.00 96.31 81 CYS A N 1
ATOM 654 C CA . CYS A 1 81 ? 8.922 0.382 -4.215 1.00 96.31 81 CYS A CA 1
ATOM 655 C C . CYS A 1 81 ? 8.320 0.121 -2.842 1.00 96.31 81 CYS A C 1
ATOM 657 O O . CYS A 1 81 ? 7.349 -0.621 -2.723 1.00 96.31 81 CYS A O 1
ATOM 659 N N . GLU A 1 82 ? 8.899 0.737 -1.824 1.00 95.56 82 GLU A N 1
ATOM 660 C CA . GLU A 1 82 ? 8.465 0.675 -0.434 1.00 95.56 82 GLU A CA 1
ATOM 661 C C . GLU A 1 82 ? 8.029 2.084 -0.036 1.00 95.56 82 GLU A C 1
ATOM 663 O O . GLU A 1 82 ? 8.811 3.030 -0.104 1.00 95.56 82 GLU A O 1
ATOM 668 N N . VAL A 1 83 ? 6.758 2.234 0.303 1.00 94.75 83 VAL A N 1
ATOM 669 C CA . VAL A 1 83 ? 6.178 3.443 0.887 1.00 94.75 83 VAL A CA 1
ATOM 670 C C . VAL A 1 83 ? 6.293 3.303 2.397 1.00 94.75 83 VAL A C 1
ATOM 672 O O . VAL A 1 83 ? 6.085 2.210 2.919 1.00 94.75 83 VAL A O 1
ATOM 675 N N . ASN A 1 84 ? 6.599 4.389 3.104 1.00 93.31 84 ASN A N 1
ATOM 676 C CA . ASN A 1 84 ? 6.609 4.379 4.560 1.00 93.31 84 ASN A CA 1
ATOM 677 C C . ASN A 1 84 ? 5.236 3.896 5.079 1.00 93.31 84 ASN A C 1
ATOM 679 O O . ASN A 1 84 ? 4.224 4.558 4.809 1.00 93.31 84 ASN A O 1
ATOM 683 N N . PRO A 1 85 ? 5.178 2.763 5.805 1.00 93.75 85 PRO A N 1
ATOM 684 C CA . PRO A 1 85 ? 3.935 2.207 6.328 1.00 93.75 85 PRO A CA 1
ATOM 685 C C . PRO A 1 85 ? 3.123 3.207 7.150 1.00 93.75 85 PRO A C 1
ATOM 687 O O . PRO A 1 85 ? 1.901 3.210 7.044 1.00 93.75 85 PRO A O 1
ATOM 690 N N . THR A 1 86 ? 3.778 4.104 7.890 1.00 91.56 86 THR A N 1
ATOM 691 C CA . THR A 1 86 ? 3.126 5.148 8.691 1.00 91.56 86 THR A CA 1
ATOM 692 C C . THR A 1 86 ? 2.285 6.089 7.830 1.00 91.56 86 THR A C 1
ATOM 694 O O . THR A 1 86 ? 1.189 6.455 8.232 1.00 91.56 86 THR A O 1
ATOM 697 N N . ILE A 1 87 ? 2.726 6.430 6.613 1.00 91.62 87 ILE A N 1
ATOM 698 C CA . ILE A 1 87 ? 1.957 7.289 5.688 1.00 91.62 87 ILE A CA 1
ATOM 699 C C . ILE A 1 87 ? 0.686 6.574 5.222 1.00 91.62 87 ILE A C 1
ATOM 701 O O . ILE A 1 87 ? -0.392 7.167 5.116 1.00 91.62 87 ILE A O 1
ATOM 705 N N . VAL A 1 88 ? 0.799 5.273 4.949 1.00 93.69 88 VAL A N 1
ATOM 706 C CA . VAL A 1 88 ? -0.359 4.452 4.588 1.00 93.69 88 VAL A CA 1
ATOM 707 C C . VAL A 1 88 ? -1.288 4.285 5.797 1.00 93.69 88 VAL A C 1
ATOM 709 O O . VAL A 1 88 ? -2.503 4.356 5.640 1.00 93.69 88 VAL A O 1
ATOM 712 N N . GLY A 1 89 ? -0.726 4.142 7.001 1.00 94.25 89 GLY A N 1
ATOM 713 C CA . GLY A 1 89 ? -1.446 4.088 8.275 1.00 94.25 89 GLY A CA 1
ATOM 714 C C . GLY A 1 89 ? -2.217 5.372 8.586 1.00 94.25 89 GLY A C 1
ATOM 715 O O . GLY A 1 89 ? -3.374 5.307 8.978 1.00 94.25 89 GLY A O 1
ATOM 716 N N . GLN A 1 90 ? -1.636 6.538 8.311 1.00 92.44 90 GLN A N 1
ATOM 717 C CA . GLN A 1 90 ? -2.323 7.829 8.426 1.00 92.44 90 GLN A CA 1
ATOM 718 C C . GLN A 1 90 ? -3.499 7.936 7.446 1.00 92.44 90 GLN A C 1
ATOM 720 O O . GLN A 1 90 ? -4.569 8.417 7.802 1.00 92.44 90 GLN A O 1
ATOM 725 N N . SER A 1 91 ? -3.334 7.433 6.215 1.00 93.06 91 SER A N 1
ATOM 726 C CA . SER A 1 91 ? -4.450 7.361 5.258 1.00 93.06 91 SER A CA 1
ATOM 727 C C . SER A 1 91 ? -5.541 6.401 5.747 1.00 93.06 91 SER A C 1
ATOM 729 O O . SER A 1 91 ? -6.727 6.662 5.563 1.00 93.06 91 SER A O 1
ATOM 731 N N . PHE A 1 92 ? -5.151 5.287 6.377 1.00 95.31 92 PHE A N 1
ATOM 732 C CA . PHE A 1 92 ? -6.089 4.370 7.018 1.00 95.31 92 PHE A CA 1
ATOM 733 C C . PHE A 1 92 ? -6.873 5.071 8.132 1.00 95.31 92 PHE A C 1
ATOM 735 O O . PHE A 1 92 ? -8.090 4.939 8.151 1.00 95.31 92 PHE A O 1
ATOM 742 N N . GLU A 1 93 ? -6.209 5.825 9.009 1.00 94.69 93 GLU A N 1
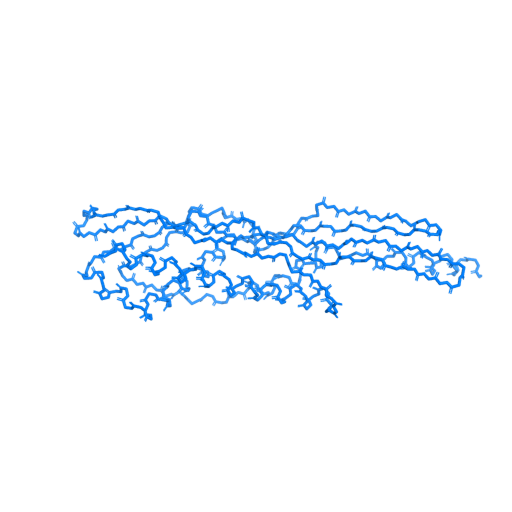ATOM 743 C CA . GLU A 1 93 ? -6.848 6.593 10.083 1.00 94.69 93 GLU A CA 1
ATOM 744 C C . GLU A 1 93 ? -7.868 7.597 9.527 1.00 94.69 93 GLU A C 1
ATOM 746 O O . GLU A 1 93 ? -9.029 7.573 9.933 1.00 94.69 93 GLU A O 1
ATOM 751 N N . GLU A 1 94 ? -7.487 8.395 8.526 1.00 93.38 94 GLU A N 1
ATOM 752 C CA . GLU A 1 94 ? -8.386 9.356 7.871 1.00 93.38 94 GLU A CA 1
ATOM 753 C C . GLU A 1 94 ? -9.631 8.666 7.288 1.00 93.38 94 GLU A C 1
ATOM 755 O O . GLU A 1 94 ? -10.766 9.073 7.547 1.00 93.38 94 GLU A O 1
ATOM 760 N N . TYR A 1 95 ? -9.446 7.579 6.532 1.00 94.69 95 TYR A N 1
ATOM 761 C CA . TYR A 1 95 ? -10.570 6.830 5.967 1.00 94.69 95 TYR A CA 1
ATOM 762 C C . TYR A 1 95 ? -11.406 6.138 7.040 1.00 94.69 95 TYR A C 1
ATOM 764 O O . TYR A 1 95 ? -12.623 6.049 6.891 1.00 94.69 95 TYR A O 1
ATOM 772 N N . PHE A 1 96 ? -10.782 5.647 8.109 1.00 96.00 96 PHE A N 1
ATOM 773 C CA . PHE A 1 96 ? -11.480 4.985 9.199 1.00 96.00 96 PHE A CA 1
ATOM 774 C C . PHE A 1 96 ? -12.429 5.966 9.879 1.00 96.00 96 PHE A C 1
ATOM 776 O O . PHE A 1 96 ? -13.606 5.657 10.035 1.00 96.00 96 PHE A O 1
ATOM 783 N N . LEU A 1 97 ? -11.945 7.163 10.212 1.00 94.19 97 LEU A N 1
ATOM 784 C CA . LEU A 1 97 ? -12.761 8.217 10.809 1.00 94.19 97 LEU A CA 1
ATOM 785 C C . LEU A 1 97 ? -13.868 8.673 9.856 1.00 94.19 97 LEU A C 1
ATOM 787 O O . LEU A 1 97 ? -15.025 8.756 10.264 1.00 94.19 97 LEU A O 1
ATOM 791 N N . GLN A 1 98 ? -13.553 8.845 8.567 1.00 93.88 98 GLN A N 1
ATOM 792 C CA . GLN A 1 98 ? -14.553 9.169 7.549 1.00 93.88 98 GLN A CA 1
ATOM 793 C C . GLN A 1 98 ? -15.685 8.126 7.504 1.00 93.88 98 GLN A C 1
ATOM 795 O O . GLN A 1 98 ? -16.864 8.480 7.445 1.00 93.88 98 GLN A O 1
ATOM 800 N N . TYR A 1 99 ? -15.346 6.834 7.510 1.00 95.69 99 TYR A N 1
ATOM 801 C CA . TYR A 1 99 ? -16.350 5.773 7.467 1.00 95.69 99 TYR A CA 1
ATOM 802 C C . TYR A 1 99 ? -17.081 5.595 8.791 1.00 95.69 99 TYR A C 1
ATOM 804 O O . TYR A 1 99 ? -18.284 5.342 8.774 1.00 95.69 99 TYR A O 1
ATOM 812 N N . SER A 1 100 ? -16.381 5.778 9.909 1.00 93.75 100 SER A N 1
ATOM 813 C CA . SER A 1 100 ? -16.948 5.800 11.254 1.00 93.75 100 SER A CA 1
ATOM 814 C C . SER A 1 100 ? -18.068 6.831 11.362 1.00 93.75 100 SER A C 1
ATOM 816 O O . SER A 1 100 ? -19.147 6.506 11.857 1.00 93.75 100 SER A O 1
ATOM 818 N N . ASP A 1 101 ? -17.847 8.032 10.822 1.00 92.31 101 ASP A N 1
ATOM 819 C CA . ASP A 1 101 ? -18.856 9.089 10.761 1.00 92.31 101 ASP A CA 1
ATOM 820 C C . ASP A 1 101 ? -20.028 8.691 9.855 1.00 92.31 101 ASP A C 1
ATOM 822 O O . ASP A 1 101 ? -21.187 8.806 10.244 1.00 92.31 101 ASP A O 1
ATOM 826 N N . SER A 1 102 ? -19.745 8.162 8.658 1.00 93.62 102 SER A N 1
ATOM 827 C CA . SER A 1 102 ? -20.795 7.775 7.701 1.00 93.62 102 SER A CA 1
ATOM 828 C C . SER A 1 102 ? -21.669 6.600 8.161 1.00 93.62 102 SER A C 1
ATOM 830 O O . SER A 1 102 ? -22.791 6.450 7.685 1.00 93.62 102 SER A O 1
ATOM 832 N N . LEU A 1 103 ? -21.146 5.755 9.055 1.00 94.19 103 LEU A N 1
ATOM 833 C CA . LEU A 1 103 ? -21.807 4.552 9.563 1.00 94.19 103 LEU A CA 1
ATOM 834 C C . LEU A 1 103 ? -22.241 4.690 11.033 1.00 94.19 103 LEU A C 1
ATOM 836 O O . LEU A 1 103 ? -22.612 3.688 11.650 1.00 94.19 103 LEU A O 1
ATOM 840 N N . SER A 1 104 ? -22.195 5.905 11.594 1.00 92.56 104 SER A N 1
ATOM 841 C CA . SER A 1 104 ? -22.613 6.203 12.971 1.00 92.56 104 SER A CA 1
ATOM 842 C C . SER A 1 104 ? -21.970 5.285 14.022 1.00 92.56 104 SER A C 1
ATOM 844 O O . SER A 1 104 ? -22.618 4.839 14.970 1.00 92.56 104 SER A O 1
ATOM 846 N N . VAL A 1 105 ? -20.676 4.980 13.876 1.00 91.81 105 VAL A N 1
ATOM 847 C CA . VAL A 1 105 ? -19.953 4.130 14.843 1.00 91.81 105 VAL A CA 1
ATOM 848 C C . VAL A 1 105 ? -19.973 4.760 16.235 1.00 91.81 105 VAL A C 1
ATOM 850 O O . VAL A 1 105 ? -20.152 4.053 17.221 1.00 91.81 105 VAL A O 1
ATOM 853 N N . GLN A 1 106 ? -19.858 6.087 16.326 1.00 89.19 106 GLN A N 1
ATOM 854 C CA . GLN A 1 106 ? -19.888 6.799 17.604 1.00 89.19 106 GLN A CA 1
ATOM 855 C C . GLN A 1 106 ? -21.201 6.576 18.373 1.00 89.19 106 GLN A C 1
ATOM 857 O O . GLN A 1 106 ? -21.162 6.354 19.583 1.00 89.19 106 GLN A O 1
ATOM 862 N N . ASP A 1 107 ? -22.340 6.551 17.677 1.00 90.00 107 ASP A N 1
ATOM 863 C CA . ASP A 1 107 ? -23.649 6.293 18.290 1.00 90.00 107 ASP A CA 1
ATOM 864 C C . ASP A 1 107 ? -23.748 4.845 18.788 1.00 90.00 107 ASP A C 1
ATOM 866 O O . ASP A 1 107 ? -24.286 4.573 19.863 1.00 90.00 107 ASP A O 1
ATOM 870 N N . LYS A 1 108 ? -23.164 3.906 18.034 1.00 89.88 108 LYS A N 1
ATOM 871 C CA . LYS A 1 108 ? -23.103 2.481 18.394 1.00 89.88 108 LYS A CA 1
ATOM 872 C C . LYS A 1 108 ? -22.192 2.204 19.586 1.00 89.88 108 LYS A C 1
ATOM 874 O O . LYS A 1 108 ? -22.431 1.248 20.314 1.00 89.88 108 LYS A O 1
ATOM 879 N N . LEU A 1 109 ? -21.179 3.039 19.816 1.00 89.56 109 LEU A N 1
ATOM 880 C CA . LEU A 1 109 ? -20.291 2.894 20.967 1.00 89.56 109 LEU A CA 1
ATOM 881 C C . LEU A 1 109 ? -20.989 3.214 22.295 1.00 89.56 109 LEU A C 1
ATOM 883 O O . LEU A 1 109 ? -20.515 2.746 23.323 1.00 89.56 109 LEU A O 1
ATOM 887 N N . GLN A 1 110 ? -22.095 3.971 22.312 1.00 88.12 110 GLN A N 1
ATOM 888 C CA . GLN A 1 110 ? -22.875 4.260 23.531 1.00 88.12 110 GLN A CA 1
ATOM 889 C C . GLN A 1 110 ? -22.019 4.746 24.725 1.00 88.12 110 GLN A C 1
ATOM 891 O O . GLN A 1 110 ? -22.231 4.347 25.867 1.00 88.12 110 GLN A O 1
ATOM 896 N N . GLY A 1 111 ? -21.012 5.589 24.466 1.00 84.94 111 GLY A N 1
ATOM 897 C CA . GLY A 1 111 ? -20.093 6.108 25.493 1.00 84.94 111 GLY A CA 1
ATOM 898 C C . GLY A 1 111 ? -18.879 5.220 25.800 1.00 84.94 111 GLY A C 1
ATOM 899 O O . GLY A 1 111 ? -18.016 5.619 26.579 1.00 84.94 111 GLY A O 1
ATOM 900 N N . ARG A 1 112 ? -18.764 4.050 25.162 1.00 92.44 112 ARG A N 1
ATOM 901 C CA . ARG A 1 112 ? -17.560 3.209 25.196 1.00 92.44 112 ARG A CA 1
ATOM 902 C C . ARG A 1 112 ? -16.438 3.834 24.369 1.00 92.44 112 ARG A C 1
ATOM 904 O O . ARG A 1 112 ? -16.682 4.576 23.416 1.00 92.44 112 ARG A O 1
ATOM 911 N N . LYS A 1 113 ? -15.201 3.485 24.711 1.00 93.88 113 LYS A N 1
ATOM 912 C CA . LYS A 1 113 ? -14.002 3.886 23.972 1.00 93.88 113 LYS A CA 1
ATOM 913 C C . LYS A 1 113 ? -13.449 2.710 23.197 1.00 93.88 113 LYS A C 1
ATOM 915 O O . LYS A 1 113 ? -13.441 1.585 23.695 1.00 93.88 113 LYS A O 1
ATOM 920 N N . ILE A 1 114 ? -12.954 2.979 21.998 1.00 95.12 114 ILE A N 1
ATOM 921 C CA . ILE A 1 114 ? -12.274 1.984 21.186 1.00 95.12 114 ILE A CA 1
ATOM 922 C C . ILE A 1 114 ? -10.846 2.407 20.873 1.00 95.12 114 ILE A C 1
ATOM 924 O O . ILE A 1 114 ? -10.583 3.504 20.384 1.00 95.12 114 ILE A O 1
ATOM 928 N N . GLU A 1 115 ? -9.927 1.493 21.145 1.00 95.06 115 GLU A N 1
ATOM 929 C CA . GLU A 1 115 ? -8.526 1.584 20.767 1.00 95.06 115 GLU A CA 1
ATOM 930 C C . GLU A 1 115 ? -8.279 0.606 19.620 1.00 95.06 115 GLU A C 1
ATOM 932 O O . GLU A 1 115 ? -8.641 -0.570 19.698 1.00 95.06 115 GLU A O 1
ATOM 937 N N . LEU A 1 116 ? -7.678 1.093 18.541 1.00 96.56 116 LEU A N 1
ATOM 938 C CA . LEU A 1 116 ? -7.330 0.321 17.357 1.00 96.56 116 LEU A CA 1
ATOM 939 C C . LEU A 1 116 ? -5.823 0.334 17.198 1.00 96.56 116 LEU A C 1
ATOM 941 O O . LEU A 1 116 ? -5.217 1.394 17.237 1.00 96.56 116 LEU A O 1
ATOM 945 N N . LYS A 1 117 ? -5.218 -0.822 16.953 1.00 97.06 117 LYS A N 1
ATOM 946 C CA . LYS A 1 117 ? -3.798 -0.941 16.635 1.00 97.06 117 LYS A CA 1
ATOM 947 C C . LYS A 1 117 ? -3.635 -1.538 15.250 1.00 97.06 117 LYS A C 1
ATOM 949 O O . LYS A 1 117 ? -4.023 -2.684 15.019 1.00 97.06 117 LYS A O 1
ATOM 954 N N . VAL A 1 118 ? -3.049 -0.774 14.332 1.00 97.19 118 VAL A N 1
ATOM 955 C CA . VAL A 1 118 ? -2.772 -1.249 12.972 1.00 97.19 118 VAL A CA 1
ATOM 956 C C . VAL A 1 118 ? -1.503 -2.099 13.003 1.00 97.19 118 VAL A C 1
ATOM 958 O O . VAL A 1 118 ? -0.404 -1.590 13.203 1.00 97.19 118 VAL A O 1
ATOM 961 N N . GLU A 1 119 ? -1.655 -3.413 12.831 1.00 96.12 119 GLU A N 1
ATOM 962 C CA . GLU A 1 119 ? -0.542 -4.369 12.898 1.00 96.12 119 GLU A CA 1
ATOM 963 C C . GLU A 1 119 ? 0.126 -4.572 11.538 1.00 96.12 119 GLU A C 1
ATOM 965 O O . GLU A 1 119 ? 1.344 -4.701 11.448 1.00 96.12 119 GLU A O 1
ATOM 970 N N . LYS A 1 120 ? -0.674 -4.650 10.469 1.00 96.38 120 LYS A N 1
ATOM 971 C CA . LYS A 1 120 ? -0.180 -4.867 9.106 1.00 96.38 120 LYS A CA 1
ATOM 972 C C . LYS A 1 120 ? -0.973 -4.037 8.114 1.00 96.38 120 LYS A C 1
ATOM 974 O O . LYS A 1 120 ? -2.194 -3.942 8.222 1.00 96.38 120 LYS A O 1
ATOM 979 N N . ILE A 1 121 ? -0.275 -3.479 7.129 1.00 95.75 121 ILE A N 1
ATOM 980 C CA . ILE A 1 121 ? -0.860 -2.697 6.041 1.00 95.75 121 ILE A CA 1
ATOM 981 C C . ILE A 1 121 ? -0.004 -2.869 4.777 1.00 95.75 121 ILE A C 1
ATOM 983 O O . ILE A 1 121 ? 1.226 -2.887 4.885 1.00 95.75 121 ILE A O 1
ATOM 987 N N . PRO A 1 122 ? -0.598 -3.033 3.581 1.00 95.81 122 PRO A N 1
ATOM 988 C CA . PRO A 1 122 ? 0.176 -3.077 2.348 1.00 95.81 122 PRO A CA 1
ATOM 989 C C . PRO A 1 122 ? 0.871 -1.733 2.131 1.00 95.81 122 PRO A C 1
ATOM 991 O O . PRO A 1 122 ? 0.230 -0.685 2.087 1.00 95.81 122 PRO A O 1
ATOM 994 N N . SER A 1 123 ? 2.190 -1.766 1.980 1.00 95.38 123 SER A N 1
ATOM 995 C CA . SER A 1 123 ? 3.030 -0.567 1.876 1.00 95.38 123 SER A CA 1
ATOM 996 C C . SER A 1 123 ? 4.062 -0.667 0.756 1.00 95.38 123 SER A C 1
ATOM 998 O O . SER A 1 123 ? 4.855 0.246 0.554 1.00 95.38 123 SER A O 1
ATOM 1000 N N . SER A 1 124 ? 4.058 -1.753 -0.019 1.00 96.12 124 SER A N 1
ATOM 1001 C CA . SER A 1 124 ? 5.000 -1.939 -1.118 1.00 96.12 124 SER A CA 1
ATOM 1002 C C . SER A 1 124 ? 4.350 -2.488 -2.384 1.00 96.12 124 SER A C 1
ATOM 1004 O O . SER A 1 124 ? 3.216 -2.970 -2.391 1.00 96.12 124 SER A O 1
ATOM 1006 N N . PHE A 1 125 ? 5.074 -2.367 -3.491 1.00 97.62 125 PHE A N 1
ATOM 1007 C CA . PHE A 1 125 ? 4.713 -2.938 -4.784 1.00 97.62 125 PHE A CA 1
ATOM 1008 C C . PHE A 1 125 ? 5.955 -3.097 -5.659 1.00 97.62 125 PHE A C 1
ATOM 1010 O O . PHE A 1 125 ? 6.986 -2.460 -5.432 1.00 97.62 125 PHE A O 1
ATOM 1017 N N . VAL A 1 126 ? 5.870 -3.951 -6.674 1.00 97.88 126 VAL A N 1
ATOM 1018 C CA . VAL A 1 126 ? 6.990 -4.274 -7.560 1.00 97.88 126 VAL A CA 1
ATOM 1019 C C . VAL A 1 126 ? 6.660 -3.866 -8.985 1.00 97.88 126 VAL A C 1
ATOM 1021 O O . VAL A 1 126 ? 5.785 -4.441 -9.624 1.00 97.88 126 VAL A O 1
ATOM 1024 N N . TYR A 1 127 ? 7.402 -2.900 -9.511 1.00 97.44 127 TYR A N 1
ATOM 1025 C CA . TYR A 1 127 ? 7.408 -2.576 -10.930 1.00 97.44 127 TYR A CA 1
ATOM 1026 C C . TYR A 1 127 ? 8.333 -3.538 -11.677 1.00 97.44 127 TYR A C 1
ATOM 1028 O O . TYR A 1 127 ? 9.473 -3.755 -11.267 1.00 97.44 127 TYR A O 1
ATOM 1036 N N . THR A 1 128 ? 7.863 -4.099 -12.788 1.00 96.19 128 THR A N 1
ATOM 1037 C CA . THR A 1 128 ? 8.645 -4.964 -13.673 1.00 96.19 128 THR A CA 1
ATOM 1038 C C . THR A 1 128 ? 8.497 -4.505 -15.109 1.00 96.19 128 THR A C 1
ATOM 1040 O O . THR A 1 128 ? 7.387 -4.367 -15.612 1.00 96.19 128 THR A O 1
ATOM 1043 N N . HIS A 1 129 ? 9.629 -4.352 -15.781 1.00 95.25 129 HIS A N 1
ATOM 1044 C CA . HIS A 1 129 ? 9.724 -4.089 -17.206 1.00 95.25 129 HIS A CA 1
ATOM 1045 C C . HIS A 1 129 ? 10.720 -5.059 -17.821 1.00 95.25 129 HIS A C 1
ATOM 1047 O O . HIS A 1 129 ? 11.927 -4.953 -17.607 1.00 95.25 129 HIS A O 1
ATOM 1053 N N . ARG A 1 130 ? 10.211 -6.057 -18.536 1.00 94.19 130 ARG A N 1
ATOM 1054 C CA . ARG A 1 130 ? 11.029 -7.096 -19.159 1.00 94.19 130 ARG A CA 1
ATOM 1055 C C . ARG A 1 130 ? 10.546 -7.380 -20.562 1.00 94.19 130 ARG A C 1
ATOM 1057 O O . ARG A 1 130 ? 9.358 -7.275 -20.840 1.00 94.19 130 ARG A O 1
ATOM 1064 N N . GLY A 1 131 ? 11.456 -7.807 -21.410 1.00 93.69 131 GLY A N 1
ATOM 1065 C CA . GLY A 1 131 ? 11.118 -8.161 -22.768 1.00 93.69 131 GLY A CA 1
ATOM 1066 C C . GLY A 1 131 ? 12.332 -8.595 -23.552 1.00 93.69 131 GLY A C 1
ATOM 1067 O O . GLY A 1 131 ? 13.455 -8.652 -23.036 1.00 93.69 131 GLY A O 1
ATOM 1068 N N . ASN A 1 132 ? 12.077 -8.930 -24.800 1.00 93.88 132 ASN A N 1
ATOM 1069 C CA . ASN A 1 132 ? 13.104 -9.195 -25.775 1.00 93.88 132 ASN A CA 1
ATOM 1070 C C . ASN A 1 132 ? 12.674 -8.722 -27.162 1.00 93.88 132 ASN A C 1
ATOM 1072 O O . ASN A 1 132 ? 11.489 -8.588 -27.468 1.00 93.88 132 ASN A O 1
ATOM 1076 N N . SER A 1 133 ? 13.678 -8.486 -27.995 1.00 93.12 133 SER A N 1
ATOM 1077 C CA . SER A 1 133 ? 13.509 -8.174 -29.403 1.00 93.12 133 SER A CA 1
ATOM 1078 C C . SER A 1 133 ? 14.362 -9.120 -30.228 1.00 93.12 133 SER A C 1
ATOM 1080 O O . SER A 1 133 ? 15.544 -9.299 -29.933 1.00 93.12 133 SER A O 1
ATOM 1082 N N . ILE A 1 134 ? 13.777 -9.707 -31.267 1.00 92.38 134 ILE A N 1
ATOM 1083 C CA . ILE A 1 134 ? 14.513 -10.475 -32.275 1.00 92.38 134 ILE A CA 1
ATOM 1084 C C . ILE A 1 134 ? 14.573 -9.613 -33.528 1.00 92.38 134 ILE A C 1
ATOM 1086 O O . ILE A 1 134 ? 13.539 -9.164 -34.027 1.00 92.38 134 ILE A O 1
ATOM 1090 N N . ILE A 1 135 ? 15.787 -9.360 -34.002 1.00 90.50 135 ILE A N 1
ATOM 1091 C CA . ILE A 1 135 ? 16.057 -8.476 -35.132 1.00 90.50 135 ILE A CA 1
ATOM 1092 C C . ILE A 1 135 ? 16.351 -9.358 -36.343 1.00 90.50 135 ILE A C 1
ATOM 1094 O O . ILE A 1 135 ? 17.312 -10.124 -36.348 1.00 90.50 135 ILE A O 1
ATOM 1098 N N . PHE A 1 136 ? 15.514 -9.248 -37.365 1.00 87.81 136 PHE A N 1
ATOM 1099 C CA . PHE A 1 136 ? 15.737 -9.819 -38.687 1.00 87.81 136 PHE A CA 1
ATOM 1100 C C . PHE A 1 136 ? 16.270 -8.733 -39.628 1.00 87.81 136 PHE A C 1
ATOM 1102 O O . PHE A 1 136 ? 16.225 -7.544 -39.324 1.00 87.81 136 PHE A O 1
ATOM 1109 N N . ILE A 1 137 ? 16.751 -9.131 -40.808 1.00 84.69 137 ILE A N 1
ATOM 1110 C CA . ILE A 1 137 ? 17.338 -8.202 -41.791 1.00 84.69 137 ILE A CA 1
ATOM 1111 C C . ILE A 1 137 ? 16.333 -7.119 -42.235 1.00 84.69 137 ILE A C 1
ATOM 1113 O O . ILE A 1 137 ? 16.724 -5.981 -42.466 1.00 84.69 137 ILE A O 1
ATOM 1117 N N . ILE A 1 138 ? 15.043 -7.463 -42.333 1.00 88.38 138 ILE A N 1
ATOM 1118 C CA . ILE A 1 138 ? 13.982 -6.579 -42.859 1.00 88.38 138 ILE A CA 1
ATOM 1119 C C . ILE A 1 138 ? 12.887 -6.235 -41.840 1.00 88.38 138 ILE A C 1
ATOM 1121 O O . ILE A 1 138 ? 12.003 -5.436 -42.131 1.00 88.38 138 ILE A O 1
ATOM 1125 N N . ALA A 1 139 ? 12.899 -6.869 -40.670 1.00 89.38 139 ALA A N 1
ATOM 1126 C CA . ALA A 1 139 ? 11.831 -6.761 -39.684 1.00 89.38 139 ALA A CA 1
ATOM 1127 C C . ALA A 1 139 ? 12.378 -7.013 -38.281 1.00 89.38 139 ALA A C 1
ATOM 1129 O O . ALA A 1 139 ? 13.464 -7.553 -38.110 1.00 89.38 139 ALA A O 1
ATOM 1130 N N . TYR A 1 140 ? 11.603 -6.678 -37.261 1.00 87.31 140 TYR A N 1
ATOM 1131 C CA . TYR A 1 140 ? 11.895 -7.084 -35.895 1.00 87.31 140 TYR A CA 1
ATOM 1132 C C . TYR A 1 140 ? 10.595 -7.460 -35.194 1.00 87.31 140 TYR A C 1
ATOM 1134 O O . TYR A 1 140 ? 9.520 -6.973 -35.542 1.00 87.31 140 TYR A O 1
ATOM 1142 N N . THR A 1 141 ? 10.697 -8.345 -34.212 1.00 91.56 141 THR A N 1
ATOM 1143 C CA . THR A 1 141 ? 9.593 -8.664 -33.305 1.00 91.56 141 THR A CA 1
ATOM 1144 C C . THR A 1 141 ? 9.973 -8.257 -31.896 1.00 91.56 141 THR A C 1
ATOM 1146 O O . THR A 1 141 ? 11.142 -8.353 -31.519 1.00 91.56 141 THR A O 1
ATOM 1149 N N . VAL A 1 142 ? 8.989 -7.776 -31.142 1.00 89.44 142 VAL A N 1
ATOM 1150 C CA . VAL A 1 142 ? 9.135 -7.327 -29.760 1.00 89.44 142 VAL A CA 1
ATOM 1151 C C . VAL A 1 142 ? 8.123 -8.079 -28.916 1.00 89.44 142 VAL A C 1
ATOM 1153 O O . VAL A 1 142 ? 6.930 -8.064 -29.212 1.00 89.44 142 VAL A O 1
ATOM 1156 N N . ASN A 1 143 ? 8.596 -8.705 -27.847 1.00 92.00 143 ASN A N 1
ATOM 1157 C CA . ASN A 1 143 ? 7.746 -9.212 -26.784 1.00 92.00 143 ASN A CA 1
ATOM 1158 C C . ASN A 1 143 ? 8.101 -8.461 -25.504 1.00 92.00 143 ASN A C 1
ATOM 1160 O O . ASN A 1 143 ? 9.231 -8.527 -25.021 1.00 92.00 143 ASN A O 1
ATOM 1164 N N . GLU A 1 144 ? 7.136 -7.720 -24.974 1.00 91.62 144 GLU A N 1
ATOM 1165 C CA . GLU A 1 144 ? 7.335 -6.806 -23.862 1.00 91.62 144 GLU A CA 1
ATOM 1166 C C . GLU A 1 144 ? 6.251 -6.996 -22.801 1.00 91.62 144 GLU A C 1
ATOM 1168 O O . GLU A 1 144 ? 5.066 -7.155 -23.092 1.00 91.62 144 GLU A O 1
ATOM 1173 N N . LEU A 1 145 ? 6.678 -6.954 -21.542 1.00 93.50 145 LEU A N 1
ATOM 1174 C CA . LEU A 1 145 ? 5.821 -6.895 -20.375 1.00 93.50 145 LEU A CA 1
ATOM 1175 C C . LEU A 1 145 ? 6.282 -5.748 -19.478 1.00 93.50 145 LEU A C 1
ATOM 1177 O O . LEU A 1 145 ? 7.336 -5.825 -18.843 1.00 93.50 145 LEU A O 1
ATOM 1181 N N . GLU A 1 146 ? 5.434 -4.736 -19.354 1.00 95.50 146 GLU A N 1
ATOM 1182 C CA . GLU A 1 146 ? 5.506 -3.736 -18.294 1.00 95.50 146 GLU A CA 1
ATOM 1183 C C . GLU A 1 146 ? 4.310 -3.940 -17.354 1.00 95.50 146 GLU A C 1
ATOM 1185 O O . GLU A 1 146 ? 3.156 -3.954 -17.785 1.00 95.50 146 GLU A O 1
ATOM 1190 N N . ALA A 1 147 ? 4.574 -4.170 -16.069 1.00 97.31 147 ALA A N 1
ATOM 1191 C CA . ALA A 1 147 ? 3.545 -4.472 -15.081 1.00 97.31 147 ALA A CA 1
ATOM 1192 C C . ALA A 1 147 ? 3.936 -3.999 -13.677 1.00 97.31 147 ALA A C 1
ATOM 1194 O O . ALA A 1 147 ? 5.119 -3.894 -13.350 1.00 97.31 147 ALA A O 1
ATOM 1195 N N . ILE A 1 148 ? 2.935 -3.750 -12.833 1.00 98.00 148 ILE A N 1
ATOM 1196 C CA . ILE A 1 148 ? 3.105 -3.507 -11.400 1.00 98.00 148 ILE A CA 1
ATOM 1197 C C . ILE A 1 148 ? 2.373 -4.601 -10.629 1.00 98.00 148 ILE A C 1
ATOM 1199 O O . ILE A 1 148 ? 1.187 -4.843 -10.850 1.00 98.00 148 ILE A O 1
ATOM 1203 N N . PHE A 1 149 ? 3.094 -5.248 -9.722 1.00 97.62 149 PHE A N 1
ATOM 1204 C CA . PHE A 1 149 ? 2.600 -6.298 -8.845 1.00 97.62 149 PHE A CA 1
ATOM 1205 C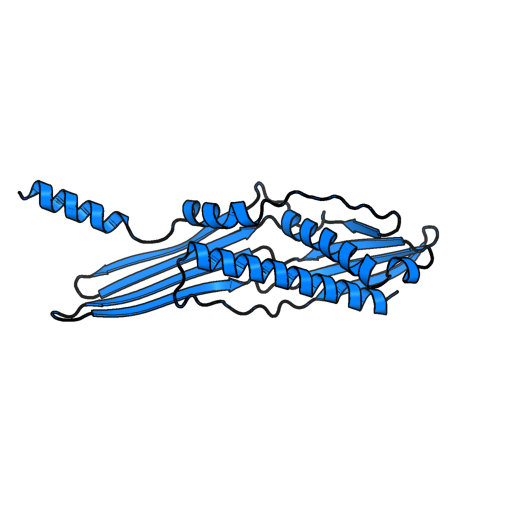 C . PHE A 1 149 ? 2.390 -5.720 -7.439 1.00 97.62 149 PHE A C 1
ATOM 1207 O O . PHE A 1 149 ? 3.346 -5.184 -6.867 1.00 97.62 149 PHE A O 1
ATOM 1214 N N . PRO A 1 150 ? 1.172 -5.788 -6.881 1.00 97.00 150 PRO A N 1
ATOM 1215 C CA . PRO A 1 150 ? 0.919 -5.357 -5.512 1.00 97.00 150 PRO A CA 1
ATOM 1216 C C . PRO A 1 150 ? 1.593 -6.296 -4.508 1.00 97.00 150 PRO A C 1
ATOM 1218 O O . PRO A 1 150 ? 1.831 -7.466 -4.799 1.00 97.00 150 PRO A O 1
ATOM 1221 N N . GLN A 1 151 ? 1.883 -5.793 -3.310 1.00 95.94 151 GLN A N 1
ATOM 1222 C CA . GLN A 1 151 ? 2.242 -6.655 -2.189 1.00 95.94 151 GLN A CA 1
ATOM 1223 C C . GLN A 1 151 ? 1.024 -7.478 -1.755 1.00 95.94 151 GLN A C 1
ATOM 1225 O O . GLN A 1 151 ? -0.043 -6.919 -1.498 1.00 95.94 151 GLN A O 1
ATOM 1230 N N . GLU A 1 152 ? 1.204 -8.789 -1.614 1.00 94.19 152 GLU A N 1
ATOM 1231 C CA . GLU A 1 152 ? 0.211 -9.713 -1.055 1.00 94.19 152 GLU A CA 1
ATOM 1232 C C . GLU A 1 152 ? 0.159 -9.564 0.473 1.00 94.19 152 GLU A C 1
ATOM 1234 O O . GLU A 1 152 ? 0.679 -10.379 1.229 1.00 94.19 152 GLU A O 1
ATOM 1239 N N . GLN A 1 153 ? -0.397 -8.442 0.931 1.00 95.50 153 GLN A N 1
ATOM 1240 C CA . GLN A 1 153 ? -0.505 -8.100 2.347 1.00 95.50 153 GLN A CA 1
ATOM 1241 C C . GLN A 1 153 ? -1.908 -7.592 2.665 1.00 95.50 153 GLN A C 1
ATOM 1243 O O . GLN A 1 153 ? -2.346 -6.581 2.113 1.00 95.50 153 GLN A O 1
ATOM 1248 N N . ASP A 1 154 ? -2.567 -8.283 3.591 1.00 97.19 154 ASP A N 1
ATOM 1249 C CA . ASP A 1 154 ? -3.850 -7.899 4.178 1.00 97.19 154 ASP A CA 1
ATOM 1250 C C . ASP A 1 154 ? -3.685 -6.747 5.175 1.00 97.19 154 ASP A C 1
ATOM 1252 O O . ASP A 1 154 ? -2.608 -6.565 5.756 1.00 97.19 154 ASP A O 1
ATOM 1256 N N . ILE A 1 155 ? -4.769 -6.002 5.405 1.00 97.56 155 ILE A N 1
ATOM 1257 C CA . ILE A 1 155 ? -4.847 -5.072 6.536 1.00 97.56 155 ILE A CA 1
ATOM 1258 C C . ILE A 1 155 ? -5.265 -5.865 7.765 1.00 97.56 155 ILE A C 1
ATOM 1260 O O . ILE A 1 155 ? -6.306 -6.520 7.742 1.00 97.56 155 ILE A O 1
ATOM 1264 N N . VAL A 1 156 ? -4.470 -5.784 8.830 1.00 97.56 156 VAL A N 1
ATOM 1265 C CA . VAL A 1 156 ? -4.752 -6.429 10.117 1.00 97.56 156 VAL A CA 1
ATOM 1266 C C . VAL A 1 156 ? -4.783 -5.365 11.201 1.00 97.56 156 VAL A C 1
ATOM 1268 O O . VAL A 1 156 ? -3.813 -4.627 11.375 1.00 97.56 156 VAL A O 1
ATOM 1271 N N . VAL A 1 157 ? -5.899 -5.299 11.922 1.00 97.69 157 VAL A N 1
ATOM 1272 C CA . VAL A 1 157 ? -6.141 -4.327 12.988 1.00 97.69 157 VAL A CA 1
ATOM 1273 C C . VAL A 1 157 ? -6.605 -5.066 14.230 1.00 97.69 157 VAL A C 1
ATOM 1275 O O . VAL A 1 157 ? -7.591 -5.798 14.184 1.00 97.69 157 VAL A O 1
ATOM 1278 N N . SER A 1 158 ? -5.908 -4.864 15.338 1.00 97.50 158 SER A N 1
ATOM 1279 C CA . SER A 1 158 ? -6.369 -5.309 16.652 1.00 97.50 158 SER A CA 1
ATOM 1280 C C . SER A 1 158 ? -7.229 -4.216 17.271 1.00 97.50 158 SER A C 1
ATOM 1282 O O . SER A 1 158 ? -6.904 -3.039 17.130 1.00 97.50 158 SER A O 1
ATOM 1284 N N . TYR A 1 159 ? -8.320 -4.582 17.935 1.00 97.06 159 TYR A N 1
ATOM 1285 C CA . TYR A 1 159 ? -9.192 -3.629 18.613 1.00 97.06 159 TYR A CA 1
ATOM 1286 C C . TYR A 1 159 ? -9.371 -3.989 20.081 1.00 97.06 159 TYR A C 1
ATOM 1288 O O . TYR A 1 159 ? -9.327 -5.163 20.455 1.00 97.06 159 TYR A O 1
ATOM 1296 N N . LYS A 1 160 ? -9.624 -2.964 20.889 1.00 96.38 160 LYS A N 1
ATOM 1297 C CA . LYS A 1 160 ? -9.941 -3.075 22.305 1.00 96.38 160 LYS A CA 1
ATOM 1298 C C . LYS A 1 160 ? -11.058 -2.097 22.646 1.00 96.38 160 LYS A C 1
ATOM 1300 O O . LYS A 1 160 ? -10.907 -0.888 22.487 1.00 96.38 160 LYS A O 1
ATOM 1305 N N . LEU A 1 161 ? -12.186 -2.633 23.093 1.00 95.50 161 LEU A N 1
ATOM 1306 C CA . LEU A 1 161 ? -13.356 -1.883 23.530 1.00 95.50 161 LEU A CA 1
ATOM 1307 C C . LEU A 1 161 ? -13.325 -1.759 25.053 1.00 95.50 161 LEU A C 1
ATOM 1309 O O . LEU A 1 161 ? -13.279 -2.770 25.759 1.00 95.50 161 LEU A O 1
ATOM 1313 N N . THR A 1 162 ? -13.367 -0.532 25.559 1.00 94.44 162 THR A N 1
ATOM 1314 C CA . THR A 1 162 ? -13.331 -0.245 26.993 1.00 94.44 162 THR A CA 1
ATOM 1315 C C . THR A 1 162 ? -14.529 0.584 27.439 1.00 94.44 162 THR A C 1
ATOM 1317 O O . THR A 1 162 ? -15.053 1.420 26.700 1.00 94.44 162 THR A O 1
ATOM 1320 N N . GLN A 1 163 ? -14.966 0.347 28.670 1.00 93.19 163 GLN A N 1
ATOM 1321 C CA . GLN A 1 163 ? -15.975 1.143 29.360 1.00 93.19 163 GLN A CA 1
ATOM 1322 C C . GLN A 1 163 ? -15.519 1.324 30.804 1.00 93.19 163 GLN A C 1
ATOM 1324 O O . GLN A 1 163 ? -15.138 0.350 31.451 1.00 93.19 163 GLN A O 1
ATOM 1329 N N . ASP A 1 164 ? -15.480 2.569 31.279 1.00 88.44 164 ASP A N 1
ATOM 1330 C CA . ASP A 1 164 ? -15.075 2.911 32.650 1.00 88.44 164 ASP A CA 1
ATOM 1331 C C . ASP A 1 164 ? -13.725 2.286 33.070 1.00 88.44 164 ASP A C 1
ATOM 1333 O O . ASP A 1 164 ? -13.533 1.835 34.196 1.00 88.44 164 ASP A O 1
ATOM 1337 N N . GLY A 1 165 ? -12.778 2.213 32.125 1.00 83.75 165 GLY A N 1
ATOM 1338 C CA . GLY A 1 165 ? -11.438 1.645 32.326 1.00 83.75 165 GLY A CA 1
ATOM 1339 C C . GLY A 1 165 ? -11.353 0.114 32.247 1.00 83.75 165 GLY A C 1
ATOM 1340 O O . GLY A 1 165 ? -10.248 -0.426 32.223 1.00 83.75 165 GLY A O 1
ATOM 1341 N N . SER A 1 166 ? -12.484 -0.587 32.144 1.00 90.81 166 SER A N 1
ATOM 1342 C CA . SER A 1 166 ? -12.549 -2.049 32.025 1.00 90.81 166 SER A CA 1
ATOM 1343 C C . SER A 1 166 ? -12.629 -2.487 30.563 1.00 90.81 166 SER A C 1
ATOM 1345 O O . SER A 1 166 ? -13.313 -1.858 29.755 1.00 90.81 166 SER A O 1
ATOM 1347 N N . VAL A 1 167 ? -11.943 -3.577 30.208 1.00 93.81 167 VAL A N 1
ATOM 1348 C CA . VAL A 1 167 ? -11.987 -4.150 28.852 1.00 93.81 167 VAL A CA 1
ATOM 1349 C C . VAL A 1 167 ? -13.245 -4.992 28.703 1.00 93.81 167 VAL A C 1
ATOM 1351 O O . VAL A 1 167 ? -13.413 -5.977 29.414 1.00 93.81 167 VAL A O 1
ATOM 1354 N N . LEU A 1 168 ? -14.121 -4.609 27.778 1.00 93.06 168 LEU A N 1
ATOM 1355 C CA . LEU A 1 168 ? -15.341 -5.358 27.474 1.00 93.06 168 LEU A CA 1
ATOM 1356 C C . LEU A 1 168 ? -15.094 -6.431 26.420 1.00 93.06 168 LEU A C 1
ATOM 1358 O O . LEU A 1 168 ? -15.631 -7.532 26.507 1.00 93.06 168 LEU A O 1
ATOM 1362 N N . LYS A 1 169 ? -14.316 -6.082 25.394 1.00 94.44 169 LYS A N 1
ATOM 1363 C CA . LYS A 1 169 ? -14.066 -6.949 24.249 1.00 94.44 169 LYS A CA 1
ATOM 1364 C C . LYS A 1 169 ? -12.769 -6.564 23.566 1.00 94.44 169 LYS A C 1
ATOM 1366 O O . LYS A 1 169 ? -12.425 -5.387 23.485 1.00 94.44 169 LYS A O 1
ATOM 1371 N N . GLU A 1 170 ? -12.082 -7.555 23.033 1.00 96.25 170 GLU A N 1
ATOM 1372 C CA . GLU A 1 170 ? -10.903 -7.368 22.203 1.00 96.25 170 GLU A CA 1
ATOM 1373 C C . GLU A 1 170 ? -10.876 -8.423 21.104 1.00 96.25 170 GLU A C 1
ATOM 1375 O O . GLU A 1 170 ? -11.476 -9.493 21.226 1.00 96.25 170 GLU A O 1
ATOM 1380 N N . GLY A 1 171 ? -10.201 -8.112 20.007 1.00 96.38 171 GLY A N 1
ATOM 1381 C CA . GLY A 1 171 ? -10.117 -9.034 18.889 1.00 96.38 171 GLY A CA 1
ATOM 1382 C C . GLY A 1 171 ? -9.288 -8.494 17.742 1.00 96.38 171 GLY A C 1
ATOM 1383 O O . GLY A 1 171 ? -8.668 -7.434 17.830 1.00 96.38 171 GLY A O 1
ATOM 1384 N N . LYS A 1 172 ? -9.285 -9.247 16.642 1.00 97.25 172 LYS A N 1
ATOM 1385 C CA . LYS A 1 172 ? -8.576 -8.889 15.415 1.00 97.25 172 LYS A CA 1
ATOM 1386 C C . LYS A 1 172 ? -9.532 -8.833 14.240 1.00 97.25 172 LYS A C 1
ATOM 1388 O O . LYS A 1 172 ? -10.327 -9.742 14.023 1.00 97.25 172 LYS A O 1
ATOM 1393 N N . LEU A 1 173 ? -9.399 -7.777 13.457 1.00 97.69 173 LEU A N 1
ATOM 1394 C CA . LEU A 1 173 ? -10.115 -7.548 12.217 1.00 97.69 173 LEU A CA 1
ATOM 1395 C C . LEU A 1 173 ? -9.117 -7.654 11.071 1.00 97.69 173 LEU A C 1
ATOM 1397 O O . LEU A 1 173 ? -7.998 -7.144 11.141 1.00 97.69 173 LEU A O 1
ATOM 1401 N N . THR A 1 174 ? -9.507 -8.345 10.007 1.00 97.69 174 THR A N 1
ATOM 1402 C CA . THR A 1 174 ? -8.668 -8.507 8.817 1.00 97.69 174 THR A CA 1
ATOM 1403 C C . THR A 1 174 ? -9.470 -8.178 7.573 1.00 97.69 174 THR A C 1
ATOM 1405 O O . THR A 1 174 ? -10.571 -8.699 7.398 1.00 97.69 174 THR A O 1
ATOM 1408 N N . ALA A 1 175 ? -8.928 -7.329 6.706 1.00 97.69 175 ALA A N 1
ATOM 1409 C CA . ALA A 1 175 ? -9.466 -7.061 5.377 1.00 97.69 175 ALA A CA 1
ATOM 1410 C C . ALA A 1 175 ? -8.492 -7.618 4.341 1.00 97.69 175 ALA A C 1
ATOM 1412 O O . ALA A 1 175 ? -7.301 -7.294 4.367 1.00 97.69 175 ALA A O 1
ATOM 1413 N N . SER A 1 176 ? -8.996 -8.473 3.450 1.00 95.31 176 SER A N 1
ATOM 1414 C CA . SER A 1 176 ? -8.139 -9.224 2.536 1.00 95.31 176 SER A CA 1
ATOM 1415 C C . SER A 1 176 ? -7.780 -8.430 1.290 1.00 95.31 176 SER A C 1
ATOM 1417 O O . SER A 1 176 ? -8.641 -7.884 0.592 1.00 95.31 176 SER A O 1
ATOM 1419 N N . ASN A 1 177 ? -6.494 -8.408 0.961 1.00 93.62 177 ASN A N 1
ATOM 1420 C CA . ASN A 1 177 ? -5.987 -7.721 -0.208 1.00 93.62 177 ASN A CA 1
ATOM 1421 C C . ASN A 1 177 ? -6.111 -8.608 -1.448 1.00 93.62 177 ASN A C 1
ATOM 1423 O O . ASN A 1 177 ? -5.289 -9.474 -1.723 1.00 93.62 177 ASN A O 1
ATOM 1427 N N . LYS A 1 178 ? -7.154 -8.348 -2.237 1.00 92.44 178 LYS A N 1
ATOM 1428 C CA . LYS A 1 178 ? -7.430 -9.052 -3.501 1.00 92.44 178 LYS A CA 1
ATOM 1429 C C . LYS A 1 178 ? -6.853 -8.333 -4.729 1.00 92.44 178 LYS A C 1
ATOM 1431 O O . LYS A 1 178 ? -7.388 -8.481 -5.828 1.00 92.44 178 LYS A O 1
ATOM 1436 N N . SER A 1 179 ? -5.837 -7.486 -4.551 1.00 91.62 179 SER A N 1
ATOM 1437 C CA . SER A 1 179 ? -5.255 -6.713 -5.653 1.00 91.62 179 SER A CA 1
ATOM 1438 C C . SER A 1 179 ? -4.582 -7.632 -6.668 1.00 91.62 179 SER A C 1
ATOM 1440 O O . SER A 1 179 ? -3.877 -8.567 -6.304 1.00 91.62 179 SER A O 1
ATOM 1442 N N . GLN A 1 180 ? -4.791 -7.345 -7.950 1.00 94.19 180 GLN A N 1
ATOM 1443 C CA . GLN A 1 180 ? -4.205 -8.099 -9.054 1.00 94.19 180 GLN A CA 1
ATOM 1444 C C . GLN A 1 180 ? -3.094 -7.290 -9.730 1.00 94.19 180 GLN A C 1
ATOM 1446 O O . GLN A 1 180 ? -3.113 -6.056 -9.667 1.00 94.19 180 GLN A O 1
ATOM 1451 N N . PRO A 1 181 ? -2.139 -7.951 -10.404 1.00 95.75 181 PRO A N 1
ATOM 1452 C CA . PRO A 1 181 ? -1.121 -7.258 -11.177 1.00 95.75 181 PRO A CA 1
ATOM 1453 C C . PRO A 1 181 ? -1.743 -6.376 -12.260 1.00 95.75 181 PRO A C 1
ATOM 1455 O O . PRO A 1 181 ? -2.577 -6.828 -13.048 1.00 95.75 181 PRO A O 1
ATOM 1458 N N . LEU A 1 182 ? -1.294 -5.127 -12.340 1.00 96.25 182 LEU A N 1
ATOM 1459 C CA . LEU A 1 182 ? -1.706 -4.209 -13.391 1.00 96.25 182 LEU A CA 1
ATOM 1460 C C . LEU A 1 182 ? -0.686 -4.273 -14.526 1.00 96.25 182 LEU A C 1
ATOM 1462 O O . LEU A 1 182 ? 0.506 -4.102 -14.287 1.00 96.25 182 LEU A O 1
ATOM 1466 N N . LYS A 1 183 ? -1.138 -4.509 -15.758 1.00 96.19 183 LYS A N 1
ATOM 1467 C CA . LYS A 1 183 ? -0.281 -4.488 -16.954 1.00 96.19 183 LYS A CA 1
ATOM 1468 C C . LYS A 1 183 ? -0.399 -3.142 -17.656 1.00 96.19 183 LYS A C 1
ATOM 1470 O O . LYS A 1 183 ? -1.495 -2.590 -17.760 1.00 96.19 183 LYS A O 1
ATOM 1475 N N . ASN A 1 184 ? 0.714 -2.626 -18.160 1.00 93.88 184 ASN A N 1
ATOM 1476 C CA . ASN A 1 184 ? 0.704 -1.463 -19.026 1.00 93.88 184 ASN A CA 1
ATOM 1477 C C . ASN A 1 184 ? 0.537 -1.902 -20.479 1.00 93.88 184 ASN A C 1
ATOM 1479 O O . ASN A 1 184 ? 1.282 -2.743 -20.967 1.00 93.88 184 ASN A O 1
ATOM 1483 N N . VAL A 1 185 ? -0.444 -1.318 -21.161 1.00 88.25 185 VAL A N 1
ATOM 1484 C CA . VAL A 1 185 ? -0.741 -1.626 -22.569 1.00 88.25 185 VAL A CA 1
ATOM 1485 C C . VAL A 1 185 ? -0.336 -0.477 -23.494 1.00 88.25 185 VAL A C 1
ATOM 1487 O O . VAL A 1 185 ? -0.042 -0.697 -24.660 1.00 88.25 185 VAL A O 1
ATOM 1490 N N . TRP A 1 186 ? -0.343 0.765 -22.998 1.00 86.62 186 TRP A N 1
ATOM 1491 C CA . TRP A 1 186 ? -0.271 1.953 -23.864 1.00 86.62 186 TRP A CA 1
ATOM 1492 C C . TRP A 1 186 ? 0.139 3.256 -23.169 1.00 86.62 186 TRP A C 1
ATOM 1494 O O . TRP A 1 186 ? 0.360 4.270 -23.830 1.00 86.62 186 TRP A O 1
ATOM 1504 N N . LYS A 1 187 ? 0.196 3.297 -21.831 1.00 90.69 187 LYS A N 1
ATOM 1505 C CA . LYS A 1 187 ? 0.523 4.529 -21.100 1.00 90.69 187 LYS A CA 1
ATOM 1506 C C . LYS A 1 187 ? 2.038 4.680 -21.004 1.00 90.69 187 LYS A C 1
ATOM 1508 O O . LYS A 1 187 ? 2.774 3.710 -21.078 1.00 90.69 187 LYS A O 1
ATOM 1513 N N . SER A 1 188 ? 2.528 5.895 -20.776 1.00 92.56 188 SER A N 1
ATOM 1514 C CA . SER A 1 188 ? 3.923 6.052 -20.353 1.00 92.56 188 SER A CA 1
ATOM 1515 C C . SER A 1 188 ? 4.115 5.490 -18.941 1.00 92.56 188 SER A C 1
ATOM 1517 O O . SER A 1 188 ? 3.199 5.597 -18.122 1.00 92.56 188 SER A O 1
ATOM 1519 N N . THR A 1 189 ? 5.313 4.996 -18.609 1.00 92.50 189 THR A N 1
ATOM 1520 C CA . THR A 1 189 ? 5.643 4.453 -17.274 1.00 92.50 189 THR A CA 1
ATOM 1521 C C . THR A 1 189 ? 5.224 5.375 -16.129 1.00 92.50 189 THR A C 1
ATOM 1523 O O . THR A 1 189 ? 4.699 4.916 -15.118 1.00 92.50 189 THR A O 1
ATOM 1526 N N . LYS A 1 190 ? 5.375 6.699 -16.290 1.00 94.25 190 LYS A N 1
ATOM 1527 C CA . LYS A 1 190 ? 4.926 7.691 -15.298 1.00 94.25 190 LYS A CA 1
ATOM 1528 C C . LYS A 1 190 ? 3.406 7.657 -15.100 1.00 94.25 190 LYS A C 1
ATOM 1530 O O . LYS A 1 190 ? 2.940 7.520 -13.974 1.00 94.25 190 LYS A O 1
ATOM 1535 N N . LYS A 1 191 ? 2.628 7.770 -16.186 1.00 95.12 191 LYS A N 1
ATOM 1536 C CA . LYS A 1 191 ? 1.154 7.756 -16.129 1.00 95.12 191 LYS A CA 1
ATOM 1537 C C . LYS A 1 191 ? 0.625 6.403 -15.651 1.00 95.12 191 LYS A C 1
ATOM 1539 O O . LYS A 1 191 ? -0.356 6.358 -14.919 1.00 95.12 191 LYS A O 1
ATOM 1544 N N . PHE A 1 192 ? 1.277 5.321 -16.060 1.00 96.12 192 PHE A N 1
ATOM 1545 C CA . PHE A 1 192 ? 0.979 3.967 -15.621 1.00 96.12 192 PHE A CA 1
ATOM 1546 C C . PHE A 1 192 ? 1.208 3.790 -14.111 1.00 96.12 192 PHE A C 1
ATOM 1548 O O . PHE A 1 192 ? 0.305 3.355 -13.403 1.00 96.12 192 PHE A O 1
ATOM 1555 N N . THR A 1 193 ? 2.362 4.230 -13.604 1.00 95.81 193 THR A N 1
ATOM 1556 C CA . THR A 1 193 ? 2.674 4.225 -12.165 1.00 95.81 193 THR A CA 1
ATOM 1557 C C . THR A 1 193 ? 1.655 5.045 -11.375 1.00 95.81 193 THR A C 1
ATOM 1559 O O . THR A 1 193 ? 1.172 4.607 -10.338 1.00 95.81 193 THR A O 1
ATOM 1562 N N . TRP A 1 194 ? 1.270 6.219 -11.878 1.00 96.12 194 TRP A N 1
ATOM 1563 C CA . TRP A 1 194 ? 0.254 7.053 -11.235 1.00 96.12 194 TRP A CA 1
ATOM 1564 C C . TRP A 1 194 ? -1.117 6.391 -11.175 1.00 96.12 194 TRP A C 1
ATOM 1566 O O . TRP A 1 194 ? -1.739 6.420 -10.119 1.00 96.12 194 TRP A O 1
ATOM 1576 N N . LEU A 1 195 ? -1.548 5.762 -12.271 1.00 96.19 195 LEU A N 1
ATOM 1577 C CA . LEU A 1 195 ? -2.792 4.997 -12.306 1.00 96.19 195 LEU A CA 1
ATOM 1578 C C . LEU A 1 195 ? -2.792 3.900 -11.236 1.00 96.19 195 LEU A C 1
ATOM 1580 O O . LEU A 1 195 ? -3.778 3.745 -10.521 1.00 96.19 195 LEU A O 1
ATOM 1584 N N . TYR A 1 196 ? -1.685 3.167 -11.108 1.00 96.75 196 TYR A N 1
ATOM 1585 C CA . TYR A 1 196 ? -1.549 2.148 -10.074 1.00 96.75 196 TYR A CA 1
ATOM 1586 C C . TYR A 1 196 ? -1.633 2.745 -8.662 1.00 96.75 196 TYR A C 1
ATOM 1588 O O . TYR A 1 196 ? -2.354 2.214 -7.826 1.00 96.75 196 TYR A O 1
ATOM 1596 N N . ILE A 1 197 ? -0.949 3.862 -8.385 1.00 96.06 197 ILE A N 1
ATOM 1597 C CA . ILE A 1 197 ? -0.996 4.505 -7.059 1.00 96.06 197 ILE A CA 1
ATOM 1598 C C . ILE A 1 197 ? -2.420 4.959 -6.714 1.00 96.06 197 ILE A C 1
ATOM 1600 O O . ILE A 1 197 ? -2.856 4.806 -5.574 1.00 96.06 197 ILE A O 1
ATOM 1604 N N . ASP A 1 198 ? -3.165 5.476 -7.690 1.00 95.31 198 ASP A N 1
ATOM 1605 C CA . ASP A 1 198 ? -4.558 5.873 -7.484 1.00 95.31 198 ASP A CA 1
ATOM 1606 C C . ASP A 1 198 ? -5.443 4.645 -7.175 1.00 95.31 198 ASP A C 1
ATOM 1608 O O . ASP A 1 198 ? -6.249 4.683 -6.243 1.00 95.31 198 ASP A O 1
ATOM 1612 N N . GLN A 1 199 ? -5.232 3.516 -7.868 1.00 95.69 199 GLN A N 1
ATOM 1613 C CA . GLN A 1 199 ? -5.896 2.241 -7.553 1.00 95.69 199 GLN A CA 1
ATOM 1614 C C . GLN A 1 199 ? -5.510 1.700 -6.171 1.00 95.69 199 GLN A C 1
ATOM 1616 O O . GLN A 1 199 ? -6.376 1.230 -5.436 1.00 95.69 199 GLN A O 1
ATOM 1621 N N . PHE A 1 200 ? -4.235 1.798 -5.796 1.00 95.88 200 PHE A N 1
ATOM 1622 C CA . PHE A 1 200 ? -3.727 1.395 -4.488 1.00 95.88 200 PHE A CA 1
ATOM 1623 C C . PHE A 1 200 ? -4.413 2.177 -3.360 1.00 95.88 200 PHE A C 1
ATOM 1625 O O . PHE A 1 200 ? -4.940 1.575 -2.425 1.00 95.88 200 PHE A O 1
ATOM 1632 N N . LYS A 1 201 ? -4.502 3.508 -3.481 1.00 94.88 201 LYS A N 1
ATOM 1633 C CA . LYS A 1 201 ? -5.213 4.358 -2.510 1.00 94.88 201 LYS A CA 1
ATOM 1634 C C . LYS A 1 201 ? -6.690 3.993 -2.404 1.00 94.88 201 LYS A C 1
ATOM 1636 O O . LYS A 1 201 ? -7.204 3.826 -1.300 1.00 94.88 201 LYS A O 1
ATOM 1641 N N . GLN A 1 202 ? -7.360 3.812 -3.542 1.00 95.44 202 GLN A N 1
ATOM 1642 C CA . GLN A 1 202 ? -8.767 3.417 -3.566 1.00 95.44 202 GLN A CA 1
ATOM 1643 C C . GLN A 1 202 ? -8.987 2.038 -2.933 1.00 95.44 202 GLN A C 1
ATOM 1645 O O . GLN A 1 202 ? -9.994 1.807 -2.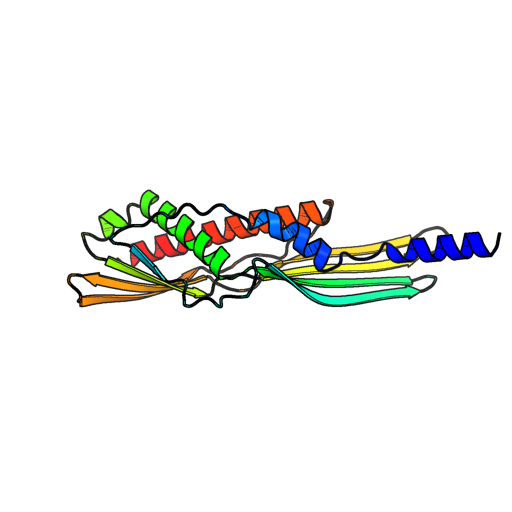255 1.00 95.44 202 GLN A O 1
ATOM 1650 N N . LYS A 1 203 ? -8.044 1.110 -3.127 1.00 95.75 203 LYS A N 1
ATOM 1651 C CA . LYS A 1 203 ? -8.142 -0.222 -2.544 1.00 95.75 203 LYS A CA 1
ATOM 1652 C C . LYS A 1 203 ? -7.933 -0.197 -1.035 1.00 95.75 203 LYS A C 1
ATOM 1654 O O . LYS A 1 203 ? -8.755 -0.780 -0.335 1.00 95.75 203 LYS A O 1
ATOM 1659 N N . ASN A 1 204 ? -6.947 0.552 -0.541 1.00 95.12 204 ASN A N 1
ATOM 1660 C CA . ASN A 1 204 ? -6.772 0.780 0.895 1.00 95.12 204 ASN A CA 1
ATOM 1661 C C . ASN A 1 204 ? -8.021 1.407 1.510 1.00 95.12 204 ASN A C 1
ATOM 1663 O O . ASN A 1 204 ? -8.522 0.901 2.505 1.00 95.12 204 ASN A O 1
ATOM 1667 N N . LYS A 1 205 ? -8.604 2.418 0.856 1.00 96.25 205 LYS A N 1
ATOM 1668 C CA . LYS A 1 205 ? -9.875 3.013 1.281 1.00 96.25 205 LYS A CA 1
ATOM 1669 C C . LYS A 1 205 ? -11.003 1.977 1.382 1.00 96.25 205 LYS A C 1
ATOM 1671 O O . LYS A 1 205 ? -11.786 2.004 2.326 1.00 96.25 205 LYS A O 1
ATOM 1676 N N . THR A 1 206 ? -11.096 1.054 0.427 1.00 97.12 206 THR A N 1
ATOM 1677 C CA . THR A 1 206 ? -12.103 -0.023 0.451 1.00 97.12 206 THR A CA 1
ATOM 1678 C C . THR A 1 206 ? -11.845 -1.007 1.592 1.00 97.12 206 THR A C 1
ATOM 1680 O O . THR A 1 206 ? -12.769 -1.361 2.312 1.00 97.12 206 THR A O 1
ATOM 1683 N N . MET A 1 207 ? -10.593 -1.413 1.799 1.00 97.75 207 MET A N 1
ATOM 1684 C CA . MET A 1 207 ? -10.225 -2.324 2.885 1.00 97.75 207 MET A CA 1
ATOM 1685 C C . MET A 1 207 ? -10.446 -1.689 4.264 1.00 97.75 207 MET A C 1
ATOM 1687 O O . MET A 1 207 ? -10.916 -2.363 5.172 1.00 97.75 207 MET A O 1
ATOM 1691 N N . THR A 1 208 ? -10.190 -0.387 4.422 1.00 97.69 208 THR A N 1
ATOM 1692 C CA . THR A 1 208 ? -10.540 0.344 5.648 1.00 97.69 208 THR A CA 1
ATOM 1693 C C . THR A 1 208 ? -12.043 0.310 5.909 1.00 97.69 208 THR A C 1
ATOM 1695 O O . THR A 1 208 ? -12.453 0.060 7.039 1.00 97.69 208 THR A O 1
ATOM 1698 N N . LYS A 1 209 ? -12.871 0.499 4.873 1.00 97.75 209 LYS A N 1
ATOM 1699 C CA . LYS A 1 209 ? -14.328 0.369 4.997 1.00 97.75 209 LYS A CA 1
ATOM 1700 C C . LYS A 1 209 ? -14.727 -1.022 5.499 1.00 97.75 209 LYS A C 1
ATOM 1702 O O . LYS A 1 209 ? -15.512 -1.111 6.434 1.00 97.75 209 LYS A O 1
ATOM 1707 N N . GLU A 1 210 ? -14.145 -2.082 4.935 1.00 97.81 210 GLU A N 1
ATOM 1708 C CA . GLU A 1 210 ? -14.394 -3.460 5.386 1.00 97.81 210 GLU A CA 1
ATOM 1709 C C . GLU A 1 210 ? -14.028 -3.654 6.870 1.00 97.81 210 GLU A C 1
ATOM 1711 O O . GLU A 1 210 ? -14.745 -4.343 7.593 1.00 97.81 210 GLU A O 1
ATOM 1716 N N . ILE A 1 211 ? -12.941 -3.035 7.352 1.00 98.19 211 ILE A N 1
ATOM 1717 C CA . ILE A 1 211 ? -12.586 -3.054 8.782 1.00 98.19 211 ILE A CA 1
ATOM 1718 C C . ILE A 1 211 ? -13.662 -2.358 9.624 1.00 98.19 211 ILE A C 1
ATOM 1720 O O . ILE A 1 211 ? -14.061 -2.910 10.647 1.00 98.19 211 ILE A O 1
ATOM 1724 N N . VAL A 1 212 ? -14.158 -1.189 9.203 1.00 97.38 212 VAL A N 1
ATOM 1725 C CA . VAL A 1 212 ? -15.213 -0.457 9.931 1.00 97.38 212 VAL A CA 1
ATOM 1726 C C . VAL A 1 212 ? -16.511 -1.268 9.982 1.00 97.38 212 VAL A C 1
ATOM 1728 O O . VAL A 1 212 ? -17.113 -1.402 11.043 1.00 97.38 212 VAL A O 1
ATOM 1731 N N . GLU A 1 213 ? -16.927 -1.860 8.863 1.00 97.06 213 GLU A N 1
ATOM 1732 C CA . GLU A 1 213 ? -18.136 -2.694 8.790 1.00 97.06 213 GLU A CA 1
ATOM 1733 C C . GLU A 1 213 ? -18.036 -3.933 9.689 1.00 97.06 213 GLU A C 1
ATOM 1735 O O . GLU A 1 213 ? -18.982 -4.266 10.409 1.00 97.06 213 GLU A O 1
ATOM 1740 N N . LYS A 1 214 ? -16.873 -4.595 9.705 1.00 97.19 214 LYS A N 1
ATOM 1741 C CA . LYS A 1 214 ? -16.630 -5.717 10.619 1.00 97.19 214 LYS A CA 1
ATOM 1742 C C . LYS A 1 214 ? -16.640 -5.262 12.070 1.00 97.19 214 LYS A C 1
ATOM 1744 O O . LYS A 1 214 ? -17.268 -5.914 12.892 1.00 97.19 214 LYS A O 1
ATOM 1749 N N . LEU A 1 215 ? -16.015 -4.125 12.374 1.00 96.19 215 LEU A N 1
ATOM 1750 C CA . LEU A 1 215 ? -16.005 -3.583 13.725 1.00 96.19 215 LEU A CA 1
ATOM 1751 C C . LEU A 1 215 ? -17.418 -3.300 14.242 1.00 96.19 215 LEU A C 1
ATOM 1753 O O . LEU A 1 215 ? -17.724 -3.639 15.377 1.00 96.19 215 LEU A O 1
ATOM 1757 N N . ILE A 1 216 ? -18.290 -2.737 13.402 1.00 94.75 216 ILE A N 1
ATOM 1758 C CA . ILE A 1 216 ? -19.698 -2.480 13.740 1.00 94.75 216 ILE A CA 1
ATOM 1759 C C . ILE A 1 216 ? -20.444 -3.756 14.143 1.00 94.75 216 ILE A C 1
ATOM 1761 O O . ILE A 1 216 ? -21.376 -3.689 14.934 1.00 94.75 216 ILE A O 1
ATOM 1765 N N . THR A 1 217 ? -20.061 -4.904 13.586 1.00 93.62 217 THR A N 1
ATOM 1766 C CA . THR A 1 217 ? -20.667 -6.200 13.924 1.00 93.62 217 THR A CA 1
ATOM 1767 C C . THR A 1 217 ? -20.165 -6.724 15.274 1.00 93.62 217 THR A C 1
ATOM 1769 O O . THR A 1 217 ? -20.818 -7.552 15.903 1.00 93.62 217 THR A O 1
ATOM 1772 N N . GLU A 1 218 ? -19.003 -6.248 15.726 1.00 90.88 218 GLU A N 1
ATOM 1773 C CA . GLU A 1 218 ? -18.377 -6.673 16.975 1.00 90.88 218 GLU A CA 1
ATOM 1774 C C . GLU A 1 218 ? -18.763 -5.812 18.191 1.00 90.88 218 GLU A C 1
ATOM 1776 O O . GLU A 1 218 ? -18.614 -6.308 19.314 1.00 90.88 218 GLU A O 1
ATOM 1781 N N . ILE A 1 219 ? -19.219 -4.566 17.990 1.00 87.81 219 ILE A N 1
ATOM 1782 C CA . ILE A 1 219 ? -19.610 -3.601 19.045 1.00 87.81 219 ILE A CA 1
ATOM 1783 C C . ILE A 1 219 ? -21.106 -3.641 19.368 1.00 87.81 219 ILE A C 1
ATOM 1785 O O . ILE A 1 219 ? -21.418 -3.518 20.577 1.00 87.81 219 ILE A O 1
#

Foldseek 3Di:
DVVVVVVVVVVVVVPDDDDQVNVCVLVVVLLPDDADDDDDPQEAEAAVLFDADPDQKGKDWPDFDWDDDPFKIKTKTKIKMFGGVVSLSSLLVVLLVVLCVVVVVVVLLVQKHKYKYWNWDFGMKMWMWIWMKGHDPVDIDIDIWTKIGTPQIWTKMWMFIDDPRDTPDIDIDIQGDPDGIDTDDDDPPSVSVSVVSVVSSVSSSVSSNSRNVVVSVVD